Protein AF-A0A8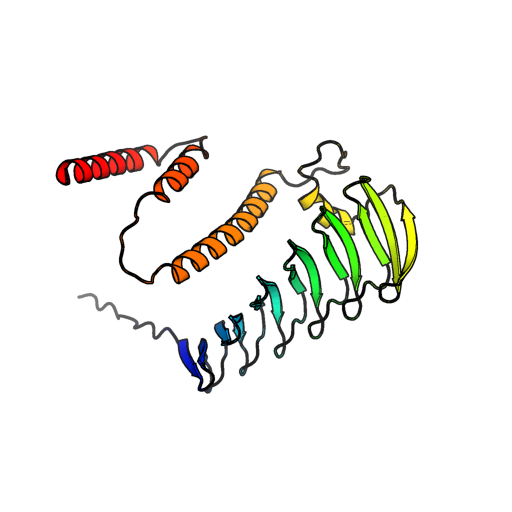S1LHM4-F1 (afdb_monomer)

pLDDT: mean 70.13, std 26.98, range [28.91, 98.75]

Organism: NCBI:txid65129

Structure (mmCIF, N/CA/C/O backbone):
data_AF-A0A8S1LHM4-F1
#
_entry.id   AF-A0A8S1LHM4-F1
#
loop_
_atom_site.group_PDB
_atom_site.id
_atom_site.type_symbol
_atom_site.label_atom_id
_atom_site.label_alt_id
_atom_site.label_comp_id
_atom_site.label_asym_id
_atom_site.label_entity_id
_atom_site.label_seq_id
_atom_site.pdbx_PDB_ins_code
_atom_site.Cartn_x
_atom_site.Cartn_y
_atom_site.Cartn_z
_atom_site.occupancy
_atom_site.B_iso_or_equiv
_atom_site.auth_seq_id
_atom_site.auth_comp_id
_atom_site.auth_asym_id
_atom_site.auth_atom_id
_atom_site.pdbx_PDB_model_num
ATOM 1 N N . MET A 1 1 ? 52.579 -18.988 -20.595 1.00 34.91 1 MET A N 1
ATOM 2 C CA . MET A 1 1 ? 51.639 -18.360 -21.546 1.00 34.91 1 MET A CA 1
ATOM 3 C C . MET A 1 1 ? 50.224 -18.800 -21.163 1.00 34.91 1 MET A C 1
ATOM 5 O O . MET A 1 1 ? 49.794 -19.868 -21.569 1.00 34.91 1 MET A O 1
ATOM 9 N N . LYS A 1 2 ? 49.556 -18.076 -20.253 1.00 35.88 2 LYS A N 1
ATOM 10 C CA . LYS A 1 2 ? 48.177 -18.379 -19.830 1.00 35.88 2 LYS A CA 1
ATOM 11 C C . LYS A 1 2 ? 47.240 -17.449 -20.597 1.00 35.88 2 LYS A C 1
ATOM 13 O O . LYS A 1 2 ? 47.215 -16.255 -20.322 1.00 35.88 2 LYS A O 1
ATOM 18 N N . LEU A 1 3 ? 46.516 -18.004 -21.564 1.00 35.53 3 LEU A N 1
ATOM 19 C CA . LEU A 1 3 ? 45.364 -17.364 -22.192 1.00 35.53 3 LEU A CA 1
ATOM 20 C C . LEU A 1 3 ? 44.227 -17.337 -21.164 1.00 35.53 3 LEU A C 1
ATOM 22 O O . LEU A 1 3 ? 43.535 -18.332 -20.968 1.00 35.53 3 LEU A O 1
ATOM 26 N N . PHE A 1 4 ? 44.073 -16.214 -20.464 1.00 39.59 4 PHE A N 1
ATOM 27 C CA . PHE A 1 4 ? 42.839 -15.918 -19.746 1.00 39.59 4 PHE A CA 1
ATOM 28 C C . PHE A 1 4 ? 41.858 -15.323 -20.753 1.00 39.59 4 PHE A C 1
ATOM 30 O O . PHE A 1 4 ? 42.005 -14.179 -21.179 1.00 39.59 4 PHE A O 1
ATOM 37 N N . ASN A 1 5 ? 40.881 -16.134 -21.157 1.00 34.34 5 ASN A N 1
ATOM 38 C CA . ASN A 1 5 ? 39.731 -15.674 -21.920 1.00 34.34 5 ASN A CA 1
ATOM 39 C C . ASN A 1 5 ? 38.974 -14.637 -21.088 1.00 34.34 5 ASN A C 1
ATOM 41 O O . ASN A 1 5 ? 38.377 -14.953 -20.058 1.00 34.34 5 ASN A O 1
ATOM 45 N N . PHE A 1 6 ? 39.011 -13.394 -21.553 1.00 38.03 6 PHE A N 1
ATOM 46 C CA . PHE A 1 6 ? 38.111 -12.340 -21.128 1.00 38.03 6 PHE A CA 1
ATOM 47 C C . PHE A 1 6 ? 36.715 -12.729 -21.624 1.00 38.03 6 PHE A C 1
ATOM 49 O O . PHE A 1 6 ? 36.359 -12.480 -22.774 1.00 38.03 6 PHE A O 1
ATOM 56 N N . LEU A 1 7 ? 35.932 -13.403 -20.778 1.00 37.44 7 LEU A N 1
ATOM 57 C CA . LEU A 1 7 ? 34.486 -13.418 -20.947 1.00 37.44 7 LEU A CA 1
ATOM 58 C C . LEU A 1 7 ? 34.048 -11.956 -20.844 1.00 37.44 7 LEU A C 1
ATOM 60 O O . LEU A 1 7 ? 33.904 -11.421 -19.745 1.00 37.44 7 LEU A O 1
ATOM 64 N N . GLN A 1 8 ? 33.866 -11.303 -21.995 1.00 40.09 8 GLN A N 1
ATOM 65 C CA . GLN A 1 8 ? 32.948 -10.180 -22.095 1.00 40.09 8 GLN A CA 1
ATOM 66 C C . GLN A 1 8 ? 31.623 -10.697 -21.549 1.00 40.09 8 GLN A C 1
ATOM 68 O O . GLN A 1 8 ? 30.884 -11.410 -22.225 1.00 40.09 8 GLN A O 1
ATOM 73 N N . LYS A 1 9 ? 31.352 -10.396 -20.281 1.00 41.78 9 LYS A N 1
ATOM 74 C CA . LYS A 1 9 ? 30.019 -10.521 -19.727 1.00 41.78 9 LYS A CA 1
ATOM 75 C C . LYS A 1 9 ? 29.191 -9.516 -20.522 1.00 41.78 9 LYS A C 1
ATOM 77 O O . LYS A 1 9 ? 29.262 -8.313 -20.294 1.00 41.78 9 LYS A O 1
ATOM 82 N N . GLN A 1 10 ? 28.505 -10.016 -21.540 1.00 47.38 10 GLN A N 1
ATOM 83 C CA . GLN A 1 10 ? 27.502 -9.297 -22.304 1.00 47.38 10 GLN A CA 1
ATOM 84 C C . GLN A 1 10 ? 26.321 -9.073 -21.346 1.00 47.38 10 GLN A C 1
ATOM 86 O O . GLN A 1 10 ? 25.368 -9.841 -21.291 1.00 47.38 10 GLN A O 1
ATOM 91 N N . THR A 1 11 ? 26.478 -8.098 -20.456 1.00 49.19 11 THR A N 1
ATOM 92 C CA . THR A 1 11 ? 25.540 -7.713 -19.399 1.00 49.19 11 THR A CA 1
ATOM 93 C C . THR A 1 11 ? 25.513 -6.192 -19.434 1.00 49.19 11 THR A C 1
ATOM 95 O O . THR A 1 11 ? 26.522 -5.582 -19.112 1.00 49.19 11 THR A O 1
ATOM 98 N N . SER A 1 12 ? 24.472 -5.527 -19.904 1.00 59.38 12 SER A N 1
ATOM 99 C CA . SER A 1 12 ? 23.095 -5.709 -19.482 1.00 59.38 12 SER A CA 1
ATOM 100 C C . SER A 1 12 ? 22.124 -5.526 -20.651 1.00 59.38 12 SER A C 1
ATOM 102 O O . SER A 1 12 ? 22.335 -4.703 -21.534 1.00 59.38 12 SER A O 1
ATOM 104 N N . ASN A 1 13 ? 21.021 -6.276 -20.646 1.00 79.44 13 ASN A N 1
ATOM 105 C CA . ASN A 1 13 ? 19.874 -6.046 -21.531 1.00 79.44 13 ASN A CA 1
ATOM 106 C C . ASN A 1 13 ? 19.055 -4.816 -21.066 1.00 79.44 13 ASN A C 1
ATOM 108 O O . ASN A 1 13 ? 17.828 -4.788 -21.153 1.00 79.44 13 ASN A O 1
ATOM 112 N N . GLU A 1 14 ? 19.738 -3.832 -20.479 1.00 88.06 14 GLU A N 1
ATOM 113 C CA . GLU A 1 14 ? 19.149 -2.629 -19.911 1.00 88.06 14 GLU A CA 1
ATOM 114 C C . GLU A 1 14 ? 19.060 -1.548 -20.978 1.00 88.06 14 GLU A C 1
ATOM 116 O O . GLU A 1 14 ? 20.010 -1.267 -21.706 1.00 88.06 14 GLU A O 1
ATOM 121 N N . HIS A 1 15 ? 17.894 -0.929 -21.045 1.00 93.25 15 HIS A N 1
ATOM 122 C CA . HIS A 1 15 ? 17.567 0.106 -22.003 1.00 93.25 15 HIS A CA 1
ATOM 123 C C . HIS A 1 15 ? 17.171 1.369 -21.258 1.00 93.25 15 HIS A C 1
ATOM 125 O O . HIS A 1 15 ? 16.493 1.303 -20.234 1.00 93.25 15 HIS A O 1
ATOM 131 N N . HIS A 1 16 ? 17.556 2.519 -21.808 1.00 96.19 16 HIS A N 1
ATOM 132 C CA . HIS A 1 16 ? 17.061 3.819 -21.382 1.00 96.19 16 HIS A CA 1
ATOM 133 C C . HIS A 1 16 ? 16.188 4.403 -22.497 1.00 96.19 16 HIS A C 1
ATOM 135 O O . HIS A 1 16 ? 16.688 4.737 -23.570 1.00 96.19 16 HIS A O 1
ATOM 141 N N . ILE A 1 17 ? 14.882 4.488 -22.253 1.00 95.44 17 ILE A N 1
ATOM 142 C CA . ILE A 1 17 ? 13.886 4.996 -23.199 1.00 95.44 17 ILE A CA 1
ATOM 143 C C . ILE A 1 17 ? 13.303 6.286 -22.641 1.00 95.44 17 ILE A C 1
ATOM 145 O O . ILE A 1 17 ? 12.768 6.289 -21.535 1.00 95.44 17 ILE A O 1
ATOM 149 N N . ILE A 1 18 ? 13.344 7.345 -23.445 1.00 95.88 18 ILE A N 1
ATOM 150 C CA . ILE A 1 18 ? 12.609 8.585 -23.204 1.00 95.88 18 ILE A CA 1
ATOM 151 C C . ILE A 1 18 ? 11.446 8.609 -24.196 1.00 95.88 18 ILE A C 1
ATOM 153 O O . ILE A 1 18 ? 11.655 8.601 -25.410 1.00 95.88 18 ILE A O 1
ATOM 157 N N . TYR A 1 19 ? 10.220 8.589 -23.685 1.00 93.75 19 TYR A N 1
ATOM 158 C CA . TYR A 1 19 ? 9.009 8.582 -24.503 1.00 93.75 19 TYR A CA 1
ATOM 159 C C . TYR A 1 19 ? 8.663 10.000 -24.981 1.00 93.75 19 TYR A C 1
ATOM 161 O O . TYR A 1 19 ? 9.128 10.999 -24.434 1.00 93.75 19 TYR A O 1
ATOM 169 N N . SER A 1 20 ? 7.799 10.117 -25.993 1.00 96.12 20 SER A N 1
ATOM 170 C CA . SER A 1 20 ? 7.357 11.419 -26.524 1.00 96.12 20 SER A CA 1
ATOM 171 C C . SER A 1 20 ? 6.641 12.286 -25.483 1.00 96.12 20 SER A C 1
ATOM 173 O O . SER A 1 20 ? 6.729 13.512 -25.532 1.00 96.12 20 SER A O 1
ATOM 175 N N . ASN A 1 21 ? 5.975 11.659 -24.510 1.00 94.38 21 ASN A N 1
ATOM 176 C CA . ASN A 1 21 ? 5.368 12.341 -23.370 1.00 94.38 21 ASN A CA 1
ATOM 177 C C . ASN A 1 21 ? 6.386 12.732 -22.284 1.00 94.38 21 ASN A C 1
ATOM 179 O O . ASN A 1 21 ? 5.965 13.292 -21.282 1.00 94.38 21 ASN A O 1
ATOM 183 N N . LYS A 1 22 ? 7.688 12.485 -22.495 1.00 96.19 22 LYS A N 1
ATOM 184 C CA . LYS A 1 22 ? 8.809 12.665 -21.557 1.00 96.19 22 LYS A CA 1
ATOM 185 C C . LYS A 1 22 ? 8.808 11.725 -20.347 1.00 96.19 22 LYS A C 1
ATOM 187 O O . LYS A 1 22 ? 9.550 11.975 -19.402 1.00 96.19 22 LYS A O 1
ATOM 192 N N . ASP A 1 23 ? 8.001 10.663 -20.350 1.00 97.12 23 ASP A N 1
ATOM 193 C CA . ASP A 1 23 ? 8.209 9.579 -19.391 1.00 97.12 23 ASP A CA 1
ATOM 194 C C . ASP A 1 23 ? 9.558 8.913 -19.682 1.00 97.12 23 ASP A C 1
ATOM 196 O O . ASP A 1 23 ? 10.034 8.907 -20.822 1.00 97.12 23 ASP A O 1
ATOM 200 N N . GLU A 1 24 ? 10.156 8.312 -18.662 1.00 97.62 24 GLU A N 1
ATOM 201 C CA . GLU A 1 24 ? 11.444 7.638 -18.788 1.00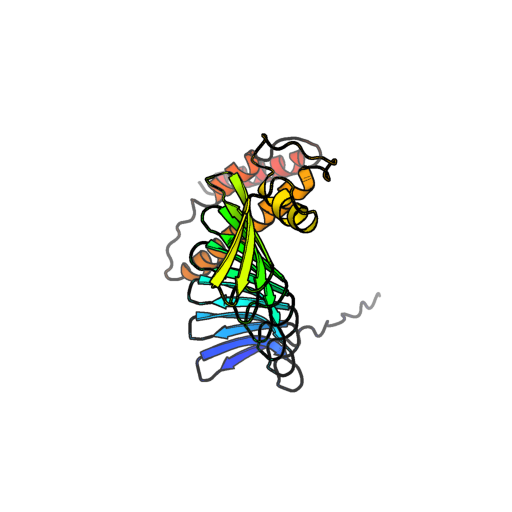 97.62 24 GLU A CA 1
ATOM 202 C C . GLU A 1 24 ? 11.334 6.207 -18.273 1.00 97.62 24 GLU A C 1
ATOM 204 O O . GLU A 1 24 ? 10.803 5.958 -17.190 1.00 97.62 24 GLU A O 1
ATOM 209 N N . TYR A 1 25 ? 11.869 5.258 -19.034 1.00 97.12 25 TYR A N 1
ATOM 210 C CA . TYR A 1 25 ? 12.084 3.889 -18.582 1.00 97.12 25 TYR A CA 1
ATOM 211 C C . TYR A 1 25 ? 13.571 3.569 -18.586 1.00 97.12 25 TYR A C 1
ATOM 213 O O . TYR A 1 25 ? 14.247 3.783 -19.590 1.00 97.12 25 TYR A O 1
ATOM 221 N N . HIS A 1 26 ? 14.056 3.011 -17.486 1.00 97.44 26 HIS A N 1
ATOM 222 C CA . HIS A 1 26 ? 15.389 2.445 -17.371 1.00 97.44 26 HIS A CA 1
ATOM 223 C C . HIS A 1 26 ? 15.275 1.012 -16.857 1.00 97.44 26 HIS A C 1
ATOM 225 O O . HIS A 1 26 ? 14.875 0.809 -15.711 1.00 97.44 26 HIS A O 1
ATOM 231 N N . GLY A 1 27 ? 15.613 0.017 -17.669 1.00 96.88 27 GLY A N 1
ATOM 232 C CA . GLY A 1 27 ? 15.574 -1.368 -17.209 1.00 96.88 27 GLY A CA 1
ATOM 233 C C . GLY A 1 27 ? 15.640 -2.407 -18.308 1.00 96.88 27 GLY A C 1
ATOM 234 O O . GLY A 1 27 ? 15.847 -2.101 -19.481 1.00 96.88 27 GLY A O 1
ATOM 235 N N . GLU A 1 28 ? 15.450 -3.652 -17.901 1.00 97.19 28 GLU A N 1
ATOM 236 C CA . GLU A 1 28 ? 15.494 -4.821 -18.764 1.00 97.19 28 GLU A CA 1
ATOM 237 C C . GLU A 1 28 ? 14.361 -4.807 -19.812 1.00 97.19 28 GLU A C 1
ATOM 239 O O . GLU A 1 28 ? 13.260 -4.287 -19.584 1.00 97.19 28 GLU A O 1
ATOM 244 N N . MET A 1 29 ? 14.623 -5.363 -20.997 1.00 95.69 29 MET A N 1
ATOM 245 C CA . MET A 1 29 ? 13.619 -5.511 -22.054 1.00 95.69 29 MET A CA 1
ATOM 246 C C . MET A 1 29 ? 13.686 -6.881 -22.717 1.00 95.69 29 MET A C 1
ATOM 248 O O . MET A 1 29 ? 14.745 -7.483 -22.836 1.00 95.69 29 MET A O 1
ATOM 252 N N . LYS A 1 30 ? 12.556 -7.375 -23.209 1.00 94.81 30 LYS A N 1
ATOM 253 C CA . LYS A 1 30 ? 12.477 -8.593 -24.013 1.00 94.81 30 LYS A CA 1
ATOM 254 C C . LYS A 1 30 ? 11.489 -8.371 -25.148 1.00 94.81 30 LYS A C 1
ATOM 256 O O . LYS A 1 30 ? 10.390 -7.888 -24.897 1.00 94.81 30 LYS A O 1
ATOM 261 N N . ASP A 1 31 ? 11.884 -8.696 -26.377 1.00 94.00 31 ASP A N 1
ATOM 262 C CA . ASP A 1 31 ? 11.034 -8.585 -27.572 1.00 94.00 31 ASP A CA 1
ATOM 263 C C . ASP A 1 31 ? 10.387 -7.188 -27.724 1.00 94.00 31 ASP A C 1
ATOM 265 O O . ASP A 1 31 ? 9.195 -7.057 -27.989 1.00 94.00 31 ASP A O 1
ATOM 269 N N . ASN A 1 32 ? 11.177 -6.124 -27.508 1.00 92.75 32 ASN A N 1
ATOM 270 C CA . ASN A 1 32 ? 10.738 -4.717 -27.495 1.00 92.75 32 ASN A CA 1
ATOM 271 C C . ASN A 1 32 ? 9.692 -4.358 -26.419 1.00 92.75 32 ASN A C 1
ATOM 273 O O . ASN A 1 32 ? 9.056 -3.306 -26.491 1.00 92.75 32 ASN A O 1
ATOM 277 N N . MET A 1 33 ? 9.528 -5.195 -25.395 1.00 96.19 33 MET A N 1
ATOM 278 C CA . MET A 1 33 ? 8.658 -4.945 -24.247 1.00 96.19 33 MET A CA 1
ATOM 279 C C . MET A 1 33 ? 9.471 -4.837 -22.957 1.00 96.19 33 MET A C 1
ATOM 281 O O . MET A 1 33 ? 10.471 -5.531 -22.785 1.00 96.19 33 MET A O 1
ATOM 285 N N . LYS A 1 34 ? 9.019 -4.011 -22.009 1.00 97.06 34 LYS A N 1
ATOM 286 C CA . LYS A 1 34 ? 9.565 -3.979 -20.644 1.00 97.06 34 LYS A CA 1
ATOM 287 C C . LYS A 1 34 ? 9.365 -5.353 -20.008 1.00 97.06 34 LYS A C 1
ATOM 289 O O . LYS A 1 34 ? 8.248 -5.886 -20.018 1.00 97.06 34 LYS A O 1
ATOM 294 N N . HIS A 1 35 ? 10.442 -5.929 -19.494 1.00 97.94 35 HIS A N 1
ATOM 295 C CA . HIS A 1 35 ? 10.457 -7.267 -18.912 1.00 97.94 35 HIS A CA 1
ATOM 296 C C . HIS A 1 35 ? 11.617 -7.369 -17.924 1.00 97.94 35 HIS A C 1
ATOM 298 O O . HIS A 1 35 ? 12.655 -6.798 -18.207 1.00 97.94 35 HIS A O 1
ATOM 304 N N . GLY A 1 36 ? 11.490 -8.106 -16.821 1.00 97.38 36 GLY A N 1
ATOM 305 C CA . GLY A 1 36 ? 12.545 -8.162 -15.800 1.00 97.38 36 GLY A CA 1
ATOM 306 C C . GLY A 1 36 ? 12.534 -6.918 -14.910 1.00 97.38 36 GLY A C 1
ATOM 307 O O . GLY A 1 36 ? 11.473 -6.343 -14.679 1.00 97.38 36 GLY A O 1
ATOM 308 N N . LYS A 1 37 ? 13.672 -6.491 -14.361 1.00 97.25 37 LYS A N 1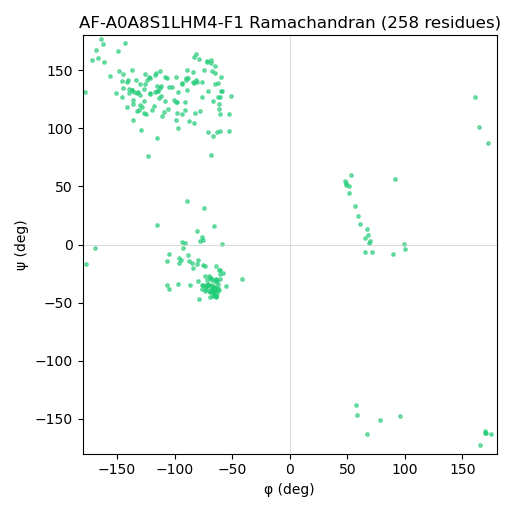
ATOM 309 C CA . LYS A 1 37 ? 13.711 -5.333 -13.454 1.00 97.25 37 LYS A CA 1
ATOM 310 C C . LYS A 1 37 ? 13.792 -4.019 -14.220 1.00 97.25 37 LYS A C 1
ATOM 312 O O . LYS A 1 37 ? 14.545 -3.885 -15.181 1.00 97.25 37 LYS A O 1
ATOM 317 N N . GLY A 1 38 ? 13.063 -3.013 -13.744 1.00 96.62 38 GLY A N 1
ATOM 318 C CA . GLY A 1 38 ? 13.133 -1.681 -14.324 1.00 96.62 38 GLY A CA 1
ATOM 319 C C . GLY A 1 38 ? 12.490 -0.589 -13.484 1.00 96.62 38 GLY A C 1
ATOM 320 O O . GLY A 1 38 ? 11.635 -0.828 -12.627 1.00 96.62 38 GLY A O 1
ATOM 321 N N . VAL A 1 39 ? 12.900 0.636 -13.783 1.00 98.12 39 VAL A N 1
ATOM 322 C CA . VAL A 1 39 ? 12.409 1.880 -13.206 1.00 98.12 39 VAL A CA 1
ATOM 323 C C . VAL A 1 39 ? 11.651 2.644 -14.280 1.00 98.12 39 VAL A C 1
ATOM 325 O O . VAL A 1 39 ? 12.175 2.880 -15.364 1.00 98.12 39 VAL A O 1
ATOM 328 N N . TYR A 1 40 ? 10.422 3.049 -13.981 1.00 98.00 40 TYR A N 1
ATOM 329 C CA . TYR A 1 40 ? 9.618 3.912 -14.839 1.00 98.00 40 TYR A CA 1
ATOM 330 C C . TYR A 1 40 ? 9.289 5.197 -14.090 1.00 98.00 40 TYR A C 1
ATOM 332 O O . TYR A 1 40 ? 8.607 5.168 -13.061 1.00 98.00 40 TYR A O 1
ATOM 340 N N . LYS A 1 41 ? 9.786 6.320 -14.600 1.00 97.19 41 LYS A N 1
ATOM 341 C CA . LYS A 1 41 ? 9.510 7.662 -14.095 1.00 97.19 41 LYS A CA 1
ATOM 342 C C . LYS A 1 41 ? 8.418 8.280 -14.952 1.00 97.19 41 LYS A C 1
ATOM 344 O O . LYS A 1 41 ? 8.551 8.382 -16.169 1.00 97.19 41 LYS A O 1
ATOM 349 N N . PHE A 1 42 ? 7.336 8.673 -14.301 1.00 96.62 42 PHE A N 1
ATOM 350 C CA . PHE A 1 42 ? 6.226 9.345 -14.949 1.00 96.62 42 PHE A CA 1
ATOM 351 C C . PHE A 1 42 ? 6.461 10.851 -14.898 1.00 96.62 42 PHE A C 1
ATOM 353 O O . PHE A 1 42 ? 6.872 11.398 -13.875 1.00 96.62 42 PHE A O 1
ATOM 360 N N . THR A 1 43 ? 6.107 11.547 -15.968 1.00 96.94 43 THR A N 1
ATOM 361 C CA . THR A 1 43 ? 6.129 13.016 -16.020 1.00 96.94 43 THR A CA 1
ATOM 362 C C . THR A 1 43 ? 5.273 13.701 -14.964 1.00 96.94 43 THR A C 1
ATOM 364 O O . THR A 1 43 ? 5.560 14.832 -14.583 1.00 96.94 43 THR A O 1
ATOM 367 N N . ASN A 1 44 ? 4.244 13.022 -14.453 1.00 92.25 44 ASN A N 1
ATOM 368 C CA . ASN A 1 44 ? 3.425 13.512 -13.343 1.00 92.25 44 ASN A CA 1
ATOM 369 C C . ASN A 1 44 ? 4.111 13.410 -11.963 1.00 92.25 44 ASN A C 1
ATOM 371 O O . ASN A 1 44 ? 3.470 13.695 -10.954 1.00 92.25 44 ASN A O 1
ATOM 375 N N . GLY A 1 45 ? 5.378 12.984 -11.909 1.00 90.81 45 GLY A N 1
ATOM 376 C CA . GLY A 1 45 ? 6.181 12.855 -10.691 1.00 90.81 45 GLY A CA 1
ATOM 377 C C . GLY A 1 45 ? 6.076 11.494 -9.996 1.00 90.81 45 GLY A C 1
ATOM 378 O O . GLY A 1 45 ? 6.846 11.221 -9.078 1.00 90.81 45 GLY A O 1
ATOM 379 N N . ASN A 1 46 ? 5.168 10.611 -10.427 1.00 93.75 46 ASN A N 1
ATOM 380 C CA . ASN A 1 46 ? 5.133 9.242 -9.915 1.00 93.75 46 ASN A CA 1
ATOM 381 C C . ASN A 1 46 ? 6.365 8.454 -10.386 1.00 93.75 46 ASN A C 1
ATOM 383 O O . ASN A 1 46 ? 6.966 8.743 -11.425 1.00 93.75 46 ASN A O 1
ATOM 387 N N . ARG A 1 47 ? 6.698 7.381 -9.668 1.00 97.56 47 ARG A N 1
ATOM 388 C CA . ARG A 1 47 ? 7.776 6.465 -10.051 1.00 97.56 47 ARG A CA 1
ATOM 389 C C . ARG A 1 47 ? 7.438 5.035 -9.668 1.00 97.56 47 ARG A C 1
ATOM 391 O O . ARG A 1 47 ? 7.003 4.781 -8.551 1.00 97.56 47 ARG A O 1
ATOM 398 N N . TYR A 1 48 ? 7.667 4.096 -10.576 1.00 97.25 48 TYR A N 1
ATOM 399 C CA . TYR A 1 48 ? 7.627 2.667 -10.280 1.00 97.25 48 TYR A CA 1
ATOM 400 C C . TYR A 1 48 ? 9.024 2.068 -10.386 1.00 97.25 48 TYR A C 1
ATOM 402 O O . TYR A 1 48 ? 9.733 2.340 -11.349 1.00 97.25 48 TYR A O 1
ATOM 410 N N . GLU A 1 49 ? 9.388 1.226 -9.430 1.00 97.06 49 GLU A N 1
ATOM 411 C CA . GLU A 1 49 ? 10.624 0.449 -9.415 1.00 97.06 49 GLU A CA 1
ATOM 412 C C . GLU A 1 49 ? 10.264 -0.998 -9.101 1.00 97.06 49 GLU A C 1
ATOM 414 O O . GLU A 1 49 ? 9.767 -1.286 -8.012 1.00 97.06 49 GLU A O 1
ATOM 419 N N . GLY A 1 50 ? 10.487 -1.925 -10.024 1.00 96.06 50 GLY A N 1
ATOM 420 C CA . GLY A 1 50 ? 10.106 -3.309 -9.772 1.00 96.06 50 GLY A CA 1
ATOM 421 C C . GLY A 1 50 ? 10.216 -4.206 -10.983 1.00 96.06 50 GLY A C 1
ATOM 422 O O . GLY A 1 50 ? 10.912 -3.895 -11.952 1.00 96.06 50 GLY A O 1
ATOM 423 N N . GLU A 1 51 ? 9.540 -5.340 -10.884 1.00 98.31 51 GLU A N 1
ATOM 424 C CA . GLU A 1 51 ? 9.489 -6.338 -11.938 1.00 98.31 51 GLU A CA 1
ATOM 425 C C . GLU A 1 51 ? 8.450 -5.958 -13.010 1.00 98.31 51 GLU A C 1
ATOM 427 O O . GLU A 1 51 ? 7.369 -5.429 -12.750 1.00 98.31 51 GLU A O 1
ATOM 432 N N . TRP A 1 52 ? 8.796 -6.233 -14.257 1.00 98.44 52 TRP A N 1
ATOM 433 C CA . TRP A 1 52 ? 7.982 -6.001 -15.435 1.00 98.44 52 TRP A CA 1
ATOM 434 C C . TRP A 1 52 ? 7.773 -7.315 -16.170 1.00 98.44 52 TRP A C 1
ATOM 436 O O . TRP A 1 52 ? 8.678 -8.144 -16.274 1.00 98.44 52 TRP A O 1
ATOM 446 N N . GLN A 1 53 ? 6.590 -7.478 -16.744 1.00 98.38 53 GLN A N 1
ATOM 447 C CA . GLN A 1 53 ? 6.272 -8.584 -17.629 1.00 98.38 53 GLN A CA 1
ATOM 448 C C . GLN A 1 53 ? 5.396 -8.063 -18.768 1.00 98.38 53 GLN A C 1
ATOM 450 O O . GLN A 1 53 ? 4.307 -7.555 -18.530 1.00 98.38 53 GLN A O 1
ATOM 455 N N . PHE A 1 54 ? 5.886 -8.164 -20.006 1.00 97.25 54 PHE A N 1
ATOM 456 C CA . PHE A 1 54 ? 5.155 -7.768 -21.219 1.00 97.25 54 PHE A CA 1
ATOM 457 C C . PHE A 1 54 ? 4.580 -6.340 -21.148 1.00 97.25 54 PHE A C 1
ATOM 459 O O . PHE A 1 54 ? 3.405 -6.120 -21.416 1.00 97.25 54 PHE A O 1
ATOM 466 N N . ASN A 1 55 ? 5.417 -5.358 -20.786 1.00 98.00 55 ASN A N 1
ATOM 467 C CA . ASN A 1 55 ? 5.038 -3.950 -20.570 1.00 98.00 55 ASN A CA 1
ATOM 468 C C . ASN A 1 55 ? 4.168 -3.654 -19.339 1.00 98.00 55 ASN A C 1
ATOM 470 O O . ASN A 1 55 ? 3.843 -2.485 -19.109 1.00 98.00 55 ASN A O 1
ATOM 474 N N . GLU A 1 56 ? 3.859 -4.648 -18.512 1.00 98.56 56 GLU A N 1
ATOM 475 C CA . GLU A 1 56 ? 3.046 -4.484 -17.310 1.00 98.56 56 GLU A CA 1
ATOM 476 C C . GLU A 1 56 ? 3.878 -4.595 -16.034 1.00 98.56 56 GLU A C 1
ATOM 478 O O . GLU A 1 56 ? 4.793 -5.411 -15.950 1.00 98.56 56 GLU A O 1
ATOM 483 N N . LYS A 1 57 ? 3.531 -3.805 -15.013 1.00 98.56 57 LYS A N 1
ATOM 484 C CA . LYS A 1 57 ? 4.064 -3.983 -13.655 1.00 98.56 57 LYS A CA 1
ATOM 485 C C . LYS A 1 57 ? 3.624 -5.351 -13.133 1.00 98.56 57 LYS A C 1
ATOM 487 O O . LYS A 1 57 ? 2.424 -5.656 -13.153 1.00 98.56 57 LYS A O 1
ATOM 492 N N . HIS A 1 58 ? 4.579 -6.145 -12.671 1.00 98.56 58 HIS A N 1
ATOM 493 C CA . HIS A 1 58 ? 4.387 -7.520 -12.217 1.00 98.56 58 HIS A CA 1
ATOM 494 C C . HIS A 1 58 ? 5.288 -7.814 -11.006 1.00 98.56 58 HIS A C 1
ATOM 496 O O . HIS A 1 58 ? 6.092 -6.969 -10.621 1.00 98.56 58 HIS A O 1
ATOM 502 N N . GLY A 1 59 ? 5.146 -8.986 -10.383 1.00 97.88 59 GLY A N 1
ATOM 503 C CA . GLY A 1 59 ? 6.047 -9.453 -9.328 1.00 97.88 59 GLY A CA 1
ATOM 504 C C . GLY A 1 59 ? 6.110 -8.482 -8.151 1.00 97.88 59 GLY A C 1
ATOM 505 O O . GLY A 1 59 ? 5.088 -7.946 -7.731 1.00 97.88 59 GLY A O 1
ATOM 506 N N . ASN A 1 60 ? 7.296 -8.237 -7.605 1.00 94.25 60 ASN A N 1
ATOM 507 C CA . ASN A 1 60 ? 7.479 -7.273 -6.526 1.00 94.25 60 ASN A CA 1
ATOM 508 C C . ASN A 1 60 ? 7.871 -5.899 -7.072 1.00 94.25 60 ASN A C 1
ATOM 510 O O . ASN A 1 60 ? 8.721 -5.769 -7.955 1.00 94.25 60 ASN A O 1
ATOM 514 N N . GLY A 1 61 ? 7.294 -4.848 -6.495 1.00 91.94 61 GLY A N 1
ATOM 515 C CA . GLY A 1 61 ? 7.642 -3.487 -6.874 1.00 91.94 61 GLY A CA 1
ATOM 516 C C . GLY A 1 61 ? 7.255 -2.433 -5.851 1.00 91.94 61 GLY A C 1
ATOM 517 O O . GLY A 1 61 ? 6.338 -2.604 -5.041 1.00 91.94 61 GLY A O 1
ATOM 518 N N . LYS A 1 62 ? 7.961 -1.310 -5.933 1.00 95.88 62 LYS A N 1
ATOM 519 C CA . LYS A 1 62 ? 7.698 -0.071 -5.216 1.00 95.88 62 LYS A CA 1
ATOM 520 C C . LYS A 1 62 ? 7.039 0.923 -6.164 1.00 95.88 62 LYS A C 1
ATOM 522 O O . LYS A 1 62 ? 7.478 1.092 -7.299 1.00 95.88 62 LYS A O 1
ATOM 527 N N . TYR A 1 63 ? 6.001 1.600 -5.702 1.00 95.50 63 TYR A N 1
ATOM 528 C CA . TYR A 1 63 ? 5.378 2.704 -6.418 1.00 95.50 63 TYR A CA 1
ATOM 529 C C . TYR A 1 63 ? 5.353 3.929 -5.518 1.00 95.50 63 TYR A C 1
ATOM 531 O O . TYR A 1 63 ? 4.650 3.950 -4.508 1.00 95.50 63 TYR A O 1
ATOM 539 N N . PHE A 1 64 ? 6.132 4.926 -5.908 1.00 91.25 64 PHE A N 1
ATOM 540 C CA . PHE A 1 64 ? 6.222 6.230 -5.280 1.00 91.25 64 PHE A CA 1
ATOM 541 C C . PHE A 1 64 ? 5.206 7.145 -5.955 1.00 91.25 64 PHE A C 1
ATOM 543 O O . PHE A 1 64 ? 5.234 7.325 -7.178 1.00 91.25 64 PHE A O 1
ATOM 550 N N . TYR A 1 65 ? 4.296 7.699 -5.168 1.00 88.50 65 TYR A N 1
ATOM 551 C CA . TYR A 1 65 ? 3.334 8.675 -5.650 1.00 88.50 65 TYR A CA 1
ATOM 552 C C . TYR A 1 65 ? 3.924 10.075 -5.497 1.00 88.50 65 TYR A C 1
ATOM 554 O O . TYR A 1 65 ? 4.576 10.377 -4.500 1.00 88.50 65 TYR A O 1
ATOM 562 N N . ASN A 1 66 ? 3.640 10.959 -6.449 1.00 89.44 66 ASN A N 1
ATOM 563 C CA . ASN A 1 66 ? 4.017 12.369 -6.364 1.00 89.44 66 ASN A CA 1
ATOM 564 C C . ASN A 1 66 ? 3.377 13.075 -5.151 1.00 89.44 66 ASN A C 1
ATOM 566 O O . ASN A 1 66 ? 3.886 14.084 -4.679 1.00 89.44 66 ASN A O 1
ATOM 570 N 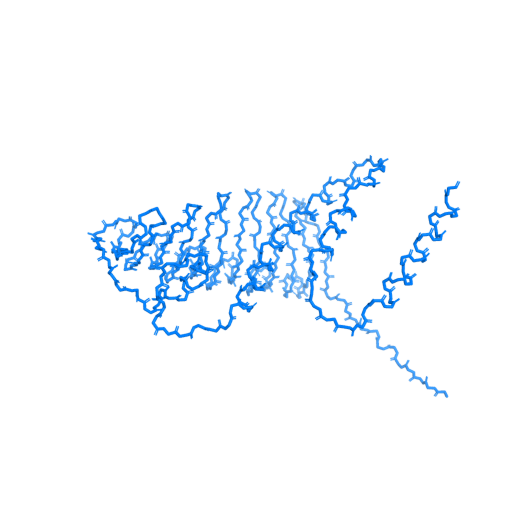N . SER A 1 67 ? 2.277 12.527 -4.619 1.00 78.12 67 SER A N 1
ATOM 571 C CA . SER A 1 67 ? 1.656 12.964 -3.360 1.00 78.12 67 SER A CA 1
ATOM 572 C C . SER A 1 67 ? 2.554 12.753 -2.133 1.00 78.12 67 SER A C 1
ATOM 574 O O . SER A 1 67 ? 2.309 13.365 -1.098 1.00 78.12 67 SER A O 1
ATOM 576 N N . GLY A 1 68 ? 3.582 11.903 -2.231 1.00 78.62 68 GLY A N 1
ATOM 577 C CA . GLY A 1 68 ? 4.427 11.471 -1.116 1.00 78.62 68 GLY A CA 1
ATOM 578 C C . GLY A 1 68 ? 4.061 10.093 -0.558 1.00 78.62 68 GLY A C 1
ATOM 579 O O . GLY A 1 68 ? 4.766 9.590 0.313 1.00 78.62 68 GLY A O 1
ATOM 580 N N . GLU A 1 69 ? 2.995 9.463 -1.059 1.00 89.31 69 GLU A N 1
ATOM 581 C CA . GLU A 1 69 ? 2.623 8.096 -0.676 1.00 89.31 69 GLU A CA 1
ATOM 582 C C . GLU A 1 69 ? 3.589 7.071 -1.273 1.00 89.31 69 GLU A C 1
ATOM 584 O O . GLU A 1 69 ? 4.233 7.291 -2.306 1.00 89.31 69 GLU A O 1
ATOM 589 N N . LEU A 1 70 ? 3.636 5.895 -0.653 1.00 86.00 70 LEU A N 1
ATOM 590 C CA . LEU A 1 70 ? 4.444 4.776 -1.119 1.00 86.00 70 LEU A CA 1
ATOM 591 C C . LEU A 1 70 ? 3.653 3.478 -1.023 1.00 86.00 70 LEU A C 1
ATOM 593 O O . LEU A 1 70 ? 3.069 3.159 0.008 1.00 86.00 70 LEU A O 1
ATOM 597 N N . TYR A 1 71 ? 3.685 2.688 -2.089 1.00 88.94 71 TYR A N 1
ATOM 598 C CA . TYR A 1 71 ? 3.279 1.291 -2.050 1.00 88.94 71 TYR A CA 1
ATOM 599 C C . TYR A 1 71 ? 4.483 0.383 -2.275 1.00 88.94 71 TYR A C 1
ATOM 601 O O . TYR A 1 71 ? 5.242 0.605 -3.212 1.00 88.94 71 TYR A O 1
ATOM 609 N N . ILE A 1 72 ? 4.622 -0.663 -1.466 1.00 91.56 72 ILE A N 1
ATOM 610 C CA . ILE A 1 72 ? 5.619 -1.724 -1.636 1.00 91.56 72 ILE A CA 1
ATOM 611 C C . ILE A 1 72 ? 4.885 -3.052 -1.585 1.00 91.56 72 ILE A C 1
ATOM 613 O O . ILE A 1 72 ? 4.296 -3.383 -0.560 1.00 91.56 72 ILE A O 1
ATOM 617 N N . GLY A 1 73 ? 4.922 -3.839 -2.650 1.00 89.56 73 GLY A N 1
ATOM 618 C CA . GLY A 1 73 ? 4.258 -5.132 -2.616 1.00 89.56 73 GLY A CA 1
ATOM 619 C C . GLY A 1 73 ? 4.170 -5.804 -3.963 1.00 89.56 73 GLY A C 1
ATOM 620 O O . GLY A 1 73 ? 4.919 -5.486 -4.888 1.00 89.56 73 GLY A O 1
ATOM 621 N N . GLN A 1 74 ? 3.243 -6.747 -4.026 1.00 96.19 74 GLN A N 1
ATOM 622 C CA . GLN A 1 74 ? 3.017 -7.585 -5.184 1.00 96.19 74 GLN A CA 1
ATOM 623 C C . GLN A 1 74 ? 2.132 -6.885 -6.229 1.00 96.19 74 GLN A C 1
ATOM 625 O O . GLN A 1 74 ? 1.148 -6.203 -5.920 1.00 96.19 74 GLN A O 1
ATOM 630 N N . TRP A 1 75 ? 2.509 -7.054 -7.491 1.00 98.50 75 TRP A N 1
ATOM 631 C CA . TRP A 1 75 ? 1.862 -6.503 -8.669 1.00 98.50 75 TRP A CA 1
ATOM 632 C C . TRP A 1 75 ? 1.498 -7.625 -9.633 1.00 98.50 75 TRP A C 1
ATOM 634 O O . TRP A 1 75 ? 2.262 -8.561 -9.855 1.00 98.50 75 TRP A O 1
ATOM 644 N N . GLN A 1 76 ? 0.341 -7.489 -10.264 1.00 98.62 76 GLN A N 1
ATOM 645 C CA . GLN A 1 76 ? -0.105 -8.361 -11.338 1.00 98.62 76 GLN A CA 1
ATOM 646 C C . GLN A 1 76 ? -0.918 -7.526 -12.325 1.00 98.62 76 GLN A C 1
ATOM 648 O O . GLN A 1 76 ? -1.852 -6.832 -11.916 1.00 98.62 76 GLN A O 1
ATOM 653 N N . HIS A 1 77 ? -0.556 -7.574 -13.610 1.00 97.94 77 HIS A N 1
ATOM 654 C CA . HIS A 1 77 ? -1.238 -6.855 -14.693 1.00 97.94 77 HIS A CA 1
ATOM 655 C C . HIS A 1 77 ? -1.470 -5.371 -14.370 1.00 97.94 77 HIS A C 1
ATOM 657 O O . HIS A 1 77 ? -2.597 -4.874 -14.388 1.00 97.94 77 HIS A O 1
ATOM 663 N N . ASN A 1 78 ? -0.396 -4.662 -13.995 1.00 98.44 78 ASN A N 1
ATOM 664 C CA . ASN A 1 78 ? -0.415 -3.244 -13.609 1.00 98.44 78 ASN A CA 1
ATOM 665 C C . ASN A 1 78 ? -1.196 -2.888 -12.333 1.00 98.44 78 ASN A C 1
ATOM 667 O O . ASN A 1 78 ? -1.295 -1.702 -12.001 1.00 98.44 78 ASN A O 1
ATOM 671 N N . LYS A 1 79 ? -1.706 -3.875 -11.591 1.00 98.75 79 LYS A N 1
ATOM 672 C CA . LYS A 1 79 ? -2.497 -3.671 -10.375 1.00 98.75 79 LYS A CA 1
ATOM 673 C C . LYS A 1 79 ? -1.803 -4.262 -9.151 1.00 98.75 79 LYS A C 1
ATOM 675 O O . LYS A 1 79 ? -1.186 -5.320 -9.246 1.00 98.75 79 LYS A O 1
ATOM 680 N N . LYS A 1 80 ? -1.959 -3.617 -7.994 1.00 98.44 80 LYS A N 1
ATOM 681 C CA . LYS A 1 80 ? -1.595 -4.192 -6.690 1.00 98.44 80 LYS A CA 1
ATOM 682 C C . LYS A 1 80 ? -2.445 -5.446 -6.474 1.00 98.44 80 LYS A C 1
ATOM 684 O O . LYS A 1 80 ? -3.676 -5.347 -6.499 1.00 98.44 80 LYS A O 1
ATOM 689 N N . ASN A 1 81 ? -1.799 -6.592 -6.299 1.00 98.00 81 ASN A N 1
ATOM 690 C CA . ASN A 1 81 ? -2.438 -7.896 -6.124 1.00 98.00 81 ASN A CA 1
ATOM 691 C C . ASN A 1 81 ? -1.532 -8.791 -5.281 1.00 98.00 81 ASN A C 1
ATOM 693 O O . ASN A 1 81 ? -0.357 -8.917 -5.601 1.00 98.00 81 ASN A O 1
ATOM 697 N N . GLY A 1 82 ? -2.076 -9.427 -4.244 1.00 96.69 82 GLY A N 1
ATOM 698 C CA . GLY A 1 82 ? -1.304 -10.192 -3.264 1.00 96.69 82 GLY A CA 1
ATOM 699 C C . GLY A 1 82 ? -0.976 -9.361 -2.023 1.00 96.69 82 GLY A C 1
ATOM 700 O O . GLY A 1 82 ? -1.765 -8.516 -1.619 1.00 96.69 82 GLY A O 1
ATOM 701 N N . HIS A 1 83 ? 0.163 -9.586 -1.377 1.00 92.75 83 HIS A N 1
ATOM 702 C CA . HIS A 1 83 ? 0.543 -8.870 -0.157 1.00 92.75 83 HIS A CA 1
ATOM 703 C C . HIS A 1 83 ? 1.303 -7.576 -0.459 1.00 92.75 83 HIS A C 1
ATOM 705 O O . HIS A 1 83 ? 2.133 -7.507 -1.369 1.00 92.75 83 HIS A O 1
ATOM 711 N N . GLY A 1 84 ? 1.048 -6.541 0.339 1.00 87.62 84 GLY A N 1
ATOM 712 C CA . GLY A 1 84 ? 1.764 -5.278 0.221 1.00 87.62 84 GLY A CA 1
ATOM 713 C C . GLY A 1 84 ? 1.544 -4.322 1.383 1.00 87.62 84 GLY A C 1
ATOM 714 O O . GLY A 1 84 ? 0.633 -4.479 2.199 1.00 87.62 84 GLY A O 1
ATOM 715 N N . GLN A 1 85 ? 2.391 -3.302 1.418 1.00 90.69 85 GLN A N 1
ATOM 716 C CA . GLN A 1 85 ? 2.390 -2.217 2.382 1.00 90.69 85 GLN A CA 1
ATOM 717 C C . GLN A 1 85 ? 2.088 -0.900 1.672 1.00 90.69 85 GLN A C 1
ATOM 719 O O . GLN A 1 85 ? 2.633 -0.626 0.603 1.00 90.69 85 GLN A O 1
ATOM 724 N N . HIS A 1 86 ? 1.232 -0.082 2.269 1.00 90.31 86 HIS A N 1
ATOM 725 C CA . HIS A 1 86 ? 0.947 1.275 1.826 1.00 90.31 86 HIS A CA 1
ATOM 726 C C . HIS A 1 86 ? 1.265 2.252 2.945 1.00 90.31 86 HIS A C 1
ATOM 728 O O . HIS A 1 86 ? 0.784 2.066 4.058 1.00 90.31 86 HIS A O 1
ATOM 734 N N . PHE A 1 87 ? 2.034 3.284 2.629 1.00 86.62 87 PHE A N 1
ATOM 735 C CA . PHE A 1 87 ? 2.387 4.380 3.518 1.00 86.62 87 PHE A CA 1
ATOM 736 C C . PHE A 1 87 ? 1.644 5.622 3.028 1.00 86.62 87 PHE A C 1
ATOM 738 O O . PHE A 1 87 ? 1.882 6.078 1.906 1.00 86.62 87 PHE A O 1
ATOM 745 N N . GLY A 1 88 ? 0.708 6.110 3.837 1.00 75.06 88 GLY A N 1
ATOM 746 C CA . GLY A 1 88 ? -0.079 7.301 3.547 1.00 75.06 88 GLY A CA 1
ATOM 747 C C . GLY A 1 88 ? 0.702 8.586 3.818 1.00 75.06 88 GLY A C 1
ATOM 748 O O . GLY A 1 88 ? 1.669 8.602 4.583 1.00 75.06 88 GLY A O 1
ATOM 749 N N . ILE A 1 89 ? 0.259 9.689 3.210 1.00 78.31 89 ILE A N 1
ATOM 750 C CA . ILE A 1 89 ? 0.915 11.004 3.337 1.00 78.31 89 ILE A CA 1
ATOM 751 C C . ILE A 1 89 ? 0.975 11.527 4.774 1.00 78.31 89 ILE A C 1
ATOM 753 O O . ILE A 1 89 ? 1.842 12.333 5.101 1.00 78.31 89 ILE A O 1
ATOM 757 N N . TYR A 1 90 ? 0.053 11.082 5.628 1.00 76.50 90 TYR A N 1
ATOM 758 C CA . TYR A 1 90 ? -0.036 11.532 7.014 1.00 76.50 90 TYR A CA 1
ATOM 759 C C . TYR A 1 90 ? 0.747 10.635 7.978 1.00 76.50 90 TYR A C 1
ATOM 761 O O . TYR A 1 90 ? 0.852 10.970 9.154 1.00 76.50 90 TYR A O 1
ATOM 769 N N . GLY A 1 91 ? 1.345 9.545 7.485 1.00 73.62 91 GLY A N 1
ATOM 770 C CA . GLY A 1 91 ? 2.138 8.598 8.271 1.00 73.62 91 GLY A CA 1
ATOM 771 C C . GLY A 1 91 ? 1.384 7.335 8.688 1.00 73.62 91 GLY A C 1
ATOM 772 O O . GLY A 1 91 ? 1.975 6.475 9.338 1.00 73.62 91 GLY A O 1
ATOM 773 N N . ASP A 1 92 ? 0.109 7.194 8.313 1.00 80.62 92 ASP A N 1
ATOM 774 C CA . ASP A 1 92 ? -0.613 5.940 8.485 1.00 80.62 92 ASP A CA 1
ATOM 775 C C . ASP A 1 92 ? -0.023 4.862 7.570 1.00 80.62 92 ASP A C 1
ATOM 777 O O . ASP A 1 92 ? 0.495 5.133 6.481 1.00 80.62 92 ASP A O 1
ATOM 781 N N . ARG A 1 93 ? -0.093 3.610 8.015 1.00 90.44 93 ARG A N 1
ATOM 782 C CA . ARG A 1 93 ? 0.431 2.474 7.259 1.00 90.44 93 ARG A CA 1
ATOM 783 C C . ARG A 1 93 ? -0.584 1.353 7.210 1.00 90.44 93 ARG A C 1
ATOM 785 O O . ARG A 1 93 ? -1.060 0.903 8.243 1.00 90.44 93 ARG A O 1
ATOM 792 N N . TYR A 1 94 ? -0.846 0.828 6.021 1.00 89.75 94 TYR A N 1
ATOM 793 C CA . TYR A 1 94 ? -1.570 -0.427 5.841 1.00 89.75 94 TYR A CA 1
ATOM 794 C C . TYR A 1 94 ? -0.606 -1.544 5.451 1.00 89.75 94 TYR A C 1
ATOM 796 O O . TYR A 1 94 ? 0.224 -1.347 4.569 1.00 89.75 94 TYR A O 1
ATOM 804 N N . VAL A 1 95 ? -0.749 -2.718 6.057 1.00 91.44 95 VAL A N 1
ATOM 805 C CA . VAL A 1 95 ? -0.029 -3.948 5.708 1.00 91.44 95 VAL A CA 1
ATOM 806 C C . VAL A 1 95 ? -1.053 -5.061 5.563 1.00 91.44 95 VAL A C 1
ATOM 808 O O . VAL A 1 95 ? -1.763 -5.359 6.516 1.00 91.44 95 VAL A O 1
ATOM 811 N N . GLY A 1 96 ? -1.158 -5.680 4.393 1.00 90.75 96 GLY A N 1
ATOM 812 C CA . GLY A 1 96 ? -2.157 -6.726 4.193 1.00 90.75 96 GLY A CA 1
ATOM 813 C C . GLY A 1 96 ? -2.313 -7.148 2.747 1.00 90.75 96 GLY A C 1
ATOM 814 O O . GLY A 1 96 ? -1.427 -6.911 1.917 1.00 90.75 96 GLY A O 1
ATOM 815 N N . GLN A 1 97 ? -3.437 -7.796 2.466 1.00 96.69 97 GLN A N 1
ATOM 816 C CA . GLN A 1 97 ? -3.752 -8.297 1.137 1.00 96.69 97 GLN A CA 1
ATOM 817 C C . GLN A 1 97 ? -4.377 -7.204 0.256 1.00 96.69 97 GLN A C 1
ATOM 819 O O . GLN A 1 97 ? -5.069 -6.286 0.699 1.00 96.69 97 GLN A O 1
ATOM 824 N N . TRP A 1 98 ? -4.110 -7.313 -1.036 1.00 98.12 98 TRP A N 1
ATOM 825 C CA . TRP A 1 98 ? -4.562 -6.420 -2.084 1.00 98.12 98 TRP A CA 1
ATOM 826 C C . TRP A 1 98 ? -5.168 -7.245 -3.207 1.00 98.12 98 TRP A C 1
ATOM 828 O O . TRP A 1 98 ? -4.606 -8.263 -3.610 1.00 98.12 98 TRP A O 1
ATOM 838 N N . VAL A 1 99 ? -6.287 -6.777 -3.747 1.00 98.69 99 VAL A N 1
ATOM 839 C CA . VAL A 1 99 ? -6.912 -7.326 -4.950 1.00 98.69 99 VAL A CA 1
ATOM 840 C C . VAL A 1 99 ? -7.332 -6.158 -5.826 1.00 98.69 99 VAL A C 1
ATOM 842 O O . VAL A 1 99 ? -8.059 -5.272 -5.383 1.00 98.69 99 VAL A O 1
ATOM 845 N N . ASN A 1 100 ? -6.870 -6.141 -7.075 1.00 98.12 100 ASN A N 1
ATOM 846 C CA . ASN A 1 100 ? -7.217 -5.121 -8.063 1.00 98.12 100 ASN A CA 1
ATOM 847 C C . ASN A 1 100 ? -7.069 -3.675 -7.543 1.00 98.12 100 ASN A C 1
ATOM 849 O O . ASN A 1 100 ? -7.984 -2.867 -7.680 1.00 98.12 100 ASN A O 1
ATOM 853 N N . ASN A 1 101 ? -5.909 -3.340 -6.964 1.00 98.44 101 ASN A N 1
ATOM 854 C CA . ASN A 1 101 ? -5.617 -2.034 -6.342 1.00 98.44 101 ASN A CA 1
ATOM 855 C C . ASN A 1 101 ? -6.377 -1.710 -5.049 1.00 98.44 101 ASN A C 1
ATOM 857 O O . ASN A 1 101 ? -6.147 -0.636 -4.492 1.00 98.44 101 ASN A O 1
ATOM 861 N N . CYS A 1 102 ? -7.217 -2.610 -4.541 1.00 98.50 102 CYS A N 1
ATOM 862 C CA . CYS A 1 102 ? -7.988 -2.393 -3.323 1.00 98.50 102 CYS A CA 1
ATOM 863 C C . CYS A 1 102 ? -7.433 -3.215 -2.158 1.00 98.50 102 CYS A C 1
ATOM 865 O O . CYS A 1 102 ? -7.043 -4.364 -2.361 1.00 98.50 102 CYS A O 1
ATOM 867 N N . LYS A 1 103 ? -7.447 -2.662 -0.938 1.00 98.38 103 LYS A N 1
ATOM 868 C CA . LYS A 1 103 ? -7.247 -3.451 0.289 1.00 98.38 103 LYS A CA 1
ATOM 869 C C . LYS A 1 103 ? -8.343 -4.516 0.348 1.00 98.38 103 LYS A C 1
ATOM 871 O O . LYS A 1 103 ? -9.516 -4.205 0.119 1.00 98.38 103 LYS A O 1
ATOM 876 N N . HIS A 1 104 ? -7.959 -5.751 0.619 1.00 98.38 104 HIS A N 1
ATOM 877 C CA . HIS A 1 104 ? -8.859 -6.899 0.633 1.00 98.38 104 HIS A CA 1
ATOM 878 C C . HIS A 1 104 ? -8.363 -7.923 1.658 1.00 98.38 104 HIS A C 1
ATOM 880 O O . HIS A 1 104 ? -7.229 -7.817 2.113 1.00 98.38 104 HIS A O 1
ATOM 886 N N . GLY A 1 105 ? -9.183 -8.912 2.015 1.00 97.38 105 GLY A N 1
ATOM 887 C CA . GLY A 1 105 ? -8.783 -10.007 2.899 1.00 97.38 105 GLY A CA 1
ATOM 888 C C . GLY A 1 105 ? -8.303 -9.505 4.261 1.00 97.38 105 GLY A C 1
ATOM 889 O O . GLY A 1 105 ? -8.787 -8.494 4.762 1.00 97.38 105 GLY A O 1
ATOM 890 N N . ARG A 1 106 ? -7.337 -10.194 4.876 1.00 94.56 106 ARG A N 1
ATOM 891 C CA . ARG A 1 106 ? -6.778 -9.767 6.167 1.00 94.56 106 ARG A CA 1
ATOM 892 C C . ARG A 1 106 ? -5.742 -8.656 5.988 1.00 94.56 106 ARG A C 1
ATOM 894 O O . ARG A 1 106 ? -4.890 -8.717 5.096 1.00 94.56 106 ARG A O 1
ATOM 901 N N . GLY A 1 107 ? -5.771 -7.672 6.882 1.00 93.00 107 GLY A N 1
ATOM 902 C CA . GLY A 1 107 ? -4.764 -6.619 6.945 1.00 93.00 107 GLY A CA 1
ATOM 903 C C . GLY A 1 107 ? -4.751 -5.860 8.266 1.00 93.00 107 GLY A C 1
ATOM 904 O O . GLY A 1 107 ? -5.623 -6.022 9.116 1.00 93.00 107 GLY A O 1
ATOM 905 N N . THR A 1 108 ? -3.749 -5.003 8.410 1.00 91.69 108 THR A N 1
ATOM 906 C CA . THR A 1 108 ? -3.485 -4.190 9.594 1.00 91.69 108 THR A CA 1
ATOM 907 C C . THR A 1 108 ? -3.285 -2.740 9.179 1.00 91.69 108 THR A C 1
ATOM 909 O O . THR A 1 108 ? -2.471 -2.449 8.303 1.00 91.69 108 THR A O 1
ATOM 912 N N . ILE A 1 109 ? -4.011 -1.825 9.814 1.00 92.06 109 ILE A N 1
ATOM 913 C CA . ILE A 1 109 ? -3.781 -0.384 9.765 1.00 92.06 109 ILE A CA 1
ATOM 914 C C . ILE A 1 109 ? -3.057 0.023 11.046 1.00 92.06 109 ILE A C 1
ATOM 916 O O . ILE A 1 109 ? -3.554 -0.201 12.148 1.00 92.06 109 ILE A O 1
ATOM 920 N N . TYR A 1 110 ? -1.906 0.657 10.875 1.00 85.56 110 TYR A N 1
ATOM 921 C CA . TYR A 1 110 ? -1.197 1.404 11.900 1.00 85.56 110 TYR A CA 1
ATOM 922 C C . TYR A 1 110 ? -1.554 2.872 11.705 1.00 85.56 110 TYR A C 1
ATOM 924 O O . TYR A 1 110 ? -1.222 3.456 10.669 1.00 85.56 110 TYR A O 1
ATOM 932 N N . TYR A 1 111 ? -2.270 3.443 12.661 1.00 86.25 111 TYR A N 1
ATOM 933 C CA . TYR A 1 111 ? -2.670 4.840 12.607 1.00 86.25 111 TYR A CA 1
ATOM 934 C C . TYR A 1 111 ? -1.550 5.758 13.109 1.00 86.25 111 TYR A C 1
ATOM 936 O O . TYR A 1 111 ? -0.620 5.321 13.791 1.00 86.25 111 TYR A O 1
ATOM 944 N N . THR A 1 112 ? -1.633 7.041 12.767 1.00 79.75 112 THR A N 1
ATOM 945 C CA . THR A 1 112 ? -0.599 8.041 13.080 1.00 79.75 112 THR A CA 1
ATOM 946 C C . THR A 1 112 ? -0.518 8.341 14.573 1.00 79.75 112 THR A C 1
ATOM 948 O O . THR A 1 112 ? 0.555 8.630 15.095 1.00 79.75 112 THR A O 1
ATOM 951 N N . GLU A 1 113 ? -1.634 8.201 15.286 1.00 80.75 113 GLU A N 1
ATOM 952 C CA . GLU A 1 113 ? -1.735 8.283 16.742 1.00 80.75 113 GLU A CA 1
ATOM 953 C C . GLU A 1 113 ? -1.310 6.988 17.457 1.00 80.75 113 GLU A C 1
ATOM 955 O O . GLU A 1 113 ? -1.527 6.836 18.658 1.00 80.75 113 GLU A O 1
ATOM 960 N N . ASN A 1 114 ? -0.681 6.053 16.739 1.00 79.81 114 ASN A N 1
ATOM 961 C CA . ASN A 1 114 ? -0.198 4.763 17.231 1.00 79.81 114 ASN A CA 1
ATOM 962 C C . ASN A 1 114 ? -1.297 3.763 17.643 1.00 79.81 114 ASN A C 1
ATOM 964 O O . ASN A 1 114 ? -0.989 2.707 18.194 1.00 79.81 114 ASN A O 1
ATOM 968 N N . SER A 1 115 ? -2.570 4.054 17.376 1.00 86.12 115 SER A N 1
ATOM 969 C CA . SER A 1 115 ? -3.626 3.040 17.444 1.00 86.12 115 SER A CA 1
ATOM 970 C C . SER A 1 115 ? -3.453 2.020 16.320 1.00 86.12 115 SER A C 1
ATOM 972 O O . SER A 1 115 ? -2.854 2.302 15.276 1.00 86.12 115 SER A O 1
ATOM 974 N N . ILE A 1 116 ? -3.992 0.819 16.511 1.00 88.19 116 ILE A N 1
ATOM 975 C CA . ILE A 1 116 ? -3.855 -0.279 15.549 1.00 88.19 116 ILE A CA 1
ATOM 976 C C . ILE A 1 116 ? -5.221 -0.895 15.308 1.00 88.19 116 ILE A C 1
ATOM 978 O O . ILE A 1 116 ? -5.919 -1.241 16.252 1.00 88.19 116 ILE A O 1
ATOM 982 N N . TYR A 1 117 ? -5.583 -1.088 14.046 1.00 93.25 117 TYR A N 1
ATOM 983 C CA . TYR A 1 117 ? -6.685 -1.965 13.662 1.00 93.25 117 TYR A CA 1
ATOM 984 C C . TYR A 1 117 ? -6.128 -3.136 12.867 1.00 93.25 117 TYR A C 1
ATOM 986 O O . TYR A 1 117 ? -5.385 -2.914 11.917 1.00 93.25 117 TYR A O 1
ATOM 994 N N . SER A 1 118 ? -6.513 -4.366 13.185 1.00 92.12 118 SER A N 1
ATOM 995 C CA . SER A 1 118 ? -6.241 -5.510 12.318 1.00 92.12 118 SER A CA 1
ATOM 996 C C . SER A 1 118 ? -7.461 -6.412 12.222 1.00 92.12 118 SER A C 1
ATOM 998 O O . SER A 1 118 ? -8.135 -6.686 13.211 1.00 92.12 118 SER A O 1
ATOM 1000 N N . GLY A 1 119 ? -7.801 -6.789 10.998 1.00 94.62 119 GLY A N 1
ATOM 1001 C CA . GLY A 1 119 ? -9.065 -7.431 10.681 1.00 94.62 119 GLY A CA 1
ATOM 1002 C C . GLY A 1 119 ? -9.237 -7.632 9.186 1.00 94.62 119 GLY A C 1
ATOM 1003 O O . GLY A 1 119 ? -8.274 -7.578 8.413 1.00 94.62 119 GLY A O 1
ATOM 1004 N N . GLU A 1 120 ? -10.475 -7.879 8.792 1.00 97.69 120 GLU A N 1
ATOM 1005 C CA . GLU A 1 120 ? -10.847 -8.133 7.409 1.00 97.69 120 GLU A CA 1
ATOM 1006 C C . GLU A 1 120 ? -11.201 -6.848 6.634 1.00 97.69 120 GLU A C 1
ATOM 1008 O O . GLU A 1 120 ? -11.647 -5.827 7.169 1.00 97.69 120 GLU A O 1
ATOM 1013 N N . PHE A 1 121 ? -10.943 -6.892 5.329 1.00 98.50 121 PHE A N 1
ATOM 1014 C CA . PHE A 1 121 ? -11.179 -5.818 4.379 1.00 98.50 121 PHE A CA 1
ATOM 1015 C C . PHE A 1 121 ? -11.868 -6.353 3.128 1.00 98.50 121 PHE A C 1
ATOM 1017 O O . PHE A 1 121 ? -11.510 -7.406 2.599 1.00 98.50 121 PHE A O 1
ATOM 1024 N N . PHE A 1 122 ? -12.797 -5.569 2.597 1.00 98.56 122 PHE A N 1
ATOM 1025 C CA . PHE A 1 122 ? -13.438 -5.808 1.312 1.00 98.56 122 PHE A CA 1
ATOM 1026 C C . PHE A 1 122 ? -13.514 -4.484 0.546 1.00 98.56 122 PHE A C 1
ATOM 1028 O O . PHE A 1 122 ? -14.069 -3.505 1.037 1.00 98.56 122 PHE A O 1
ATOM 1035 N N . GLU A 1 123 ? -12.900 -4.434 -0.639 1.00 97.81 123 GLU A N 1
ATOM 1036 C CA . GLU A 1 123 ? -12.877 -3.251 -1.517 1.00 97.81 123 GLU A CA 1
ATOM 1037 C C . GLU A 1 123 ? -12.505 -1.935 -0.799 1.00 97.81 123 GLU A C 1
ATOM 1039 O O . GLU A 1 123 ? -13.213 -0.933 -0.876 1.00 97.81 123 GLU A O 1
ATOM 1044 N N . ASN A 1 124 ? -11.359 -1.930 -0.108 1.00 98.25 124 ASN A N 1
ATOM 1045 C CA . ASN A 1 124 ? -10.843 -0.820 0.713 1.00 98.25 124 ASN A CA 1
ATOM 1046 C C . ASN A 1 124 ? -11.572 -0.540 2.031 1.00 98.25 124 ASN A C 1
ATOM 1048 O O . ASN A 1 124 ? -11.062 0.260 2.816 1.00 98.25 124 ASN A O 1
ATOM 1052 N N . LYS A 1 125 ? -12.693 -1.205 2.301 1.00 98.62 125 LYS A N 1
ATOM 1053 C CA . LYS A 1 125 ? -13.498 -0.994 3.506 1.00 98.62 125 LYS A CA 1
ATOM 1054 C C . LYS A 1 125 ? -13.187 -2.053 4.544 1.00 98.62 125 LYS A C 1
ATOM 1056 O O . LYS A 1 125 ? -12.988 -3.212 4.184 1.00 98.62 125 LYS A O 1
ATOM 1061 N N . LYS A 1 126 ? -13.195 -1.690 5.824 1.00 98.56 126 LYS A N 1
ATOM 1062 C CA . LYS A 1 126 ? -13.247 -2.663 6.918 1.00 98.56 126 LYS A CA 1
ATOM 1063 C C . LYS A 1 126 ? -14.514 -3.496 6.758 1.00 98.56 126 LYS A C 1
ATOM 1065 O O . LYS A 1 126 ? -15.605 -2.962 6.540 1.00 98.56 126 LYS A O 1
ATOM 1070 N N . HIS A 1 127 ? -14.379 -4.803 6.848 1.00 98.44 127 HIS A N 1
ATOM 1071 C CA . HIS A 1 127 ? -15.479 -5.741 6.689 1.00 98.44 127 HIS A CA 1
ATOM 1072 C C . HIS A 1 127 ? -15.208 -6.950 7.572 1.00 98.44 127 HIS A C 1
ATOM 1074 O O . HIS A 1 127 ? -14.053 -7.269 7.788 1.00 98.44 127 HIS A O 1
ATOM 1080 N N . GLY A 1 128 ? -16.236 -7.614 8.086 1.00 98.19 128 GLY A N 1
ATOM 1081 C CA . GLY A 1 128 ? -16.045 -8.783 8.932 1.00 98.19 128 GLY A CA 1
ATOM 1082 C C . GLY A 1 128 ? -15.395 -8.453 10.286 1.00 98.19 128 GLY A C 1
ATOM 1083 O O . GLY A 1 128 ? -15.446 -7.304 10.750 1.00 98.19 128 GLY A O 1
ATOM 1084 N N . PRO A 1 129 ? -14.866 -9.472 10.980 1.00 96.50 129 PRO A N 1
ATOM 1085 C CA . PRO A 1 129 ? -14.274 -9.321 12.299 1.00 96.50 129 PRO A CA 1
ATOM 1086 C C . PRO A 1 129 ? -12.898 -8.645 12.248 1.00 96.50 129 PRO A C 1
ATOM 1088 O O . PRO A 1 129 ? -12.118 -8.790 11.305 1.00 96.50 129 PRO A O 1
ATOM 1091 N N . GLY A 1 130 ? -12.571 -7.937 13.322 1.00 94.50 130 GLY A N 1
ATOM 1092 C CA . GLY A 1 130 ? -11.246 -7.391 13.572 1.00 94.50 130 GLY A CA 1
ATOM 1093 C C . GLY A 1 130 ? -11.077 -6.981 15.026 1.00 94.50 130 GLY A C 1
ATOM 1094 O O . GLY A 1 130 ? -12.014 -7.036 15.822 1.00 94.50 130 GLY A O 1
ATOM 1095 N N . TYR A 1 131 ? -9.876 -6.538 15.366 1.00 93.00 131 TYR A N 1
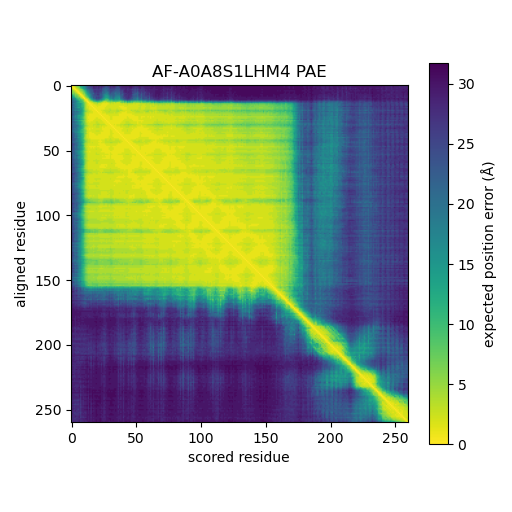ATOM 1096 C CA . TYR A 1 131 ? -9.570 -5.960 16.661 1.00 93.00 131 TYR A CA 1
ATOM 1097 C C . TYR A 1 131 ? -8.943 -4.585 16.491 1.00 93.00 131 TYR A C 1
ATOM 1099 O O . TYR A 1 131 ? -8.212 -4.314 15.535 1.00 93.00 131 TYR A O 1
ATOM 1107 N N . TYR A 1 132 ? -9.241 -3.714 17.442 1.00 93.62 132 TYR A N 1
ATOM 1108 C CA . TYR A 1 132 ? -8.723 -2.364 17.514 1.00 93.62 132 TYR A CA 1
ATOM 1109 C C . TYR A 1 132 ? -8.091 -2.121 18.874 1.00 93.62 132 TYR A C 1
ATOM 1111 O O . TYR A 1 132 ? -8.748 -2.272 19.906 1.00 93.62 132 TYR A O 1
ATOM 1119 N N . TYR A 1 133 ? -6.825 -1.728 18.849 1.00 88.75 133 TYR A N 1
ATOM 1120 C CA . TYR A 1 133 ? -6.096 -1.223 19.994 1.00 88.75 133 TYR A CA 1
ATOM 1121 C C . TYR A 1 133 ? -6.081 0.296 19.966 1.00 88.75 133 TYR A C 1
ATOM 1123 O O . TYR A 1 133 ? -5.584 0.902 19.013 1.00 88.75 133 TYR A O 1
ATOM 1131 N N . ASN A 1 134 ? -6.590 0.897 21.034 1.00 88.50 134 ASN A N 1
ATOM 1132 C CA . ASN A 1 134 ? -6.520 2.331 21.247 1.00 88.50 134 ASN A CA 1
ATOM 1133 C C . ASN A 1 134 ? -5.254 2.664 22.041 1.00 88.50 134 ASN A C 1
ATOM 1135 O O . ASN A 1 134 ? -5.136 2.285 23.205 1.00 88.50 134 ASN A O 1
ATOM 1139 N N . SER A 1 135 ? -4.327 3.409 21.441 1.00 82.94 135 SER A N 1
ATOM 1140 C CA . SER A 1 135 ? -3.076 3.788 22.110 1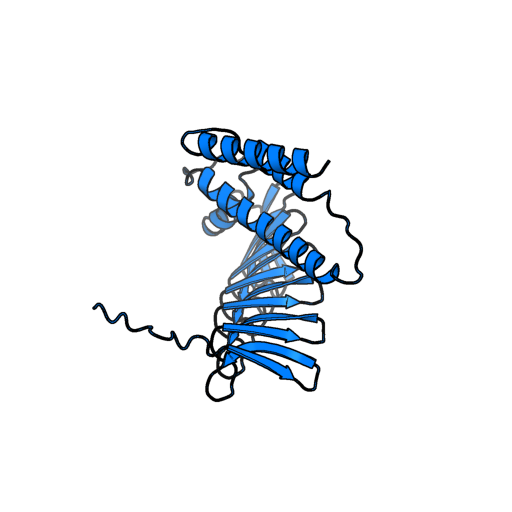.00 82.94 135 SER A CA 1
ATOM 1141 C C . SER A 1 135 ? -3.288 4.684 23.336 1.00 82.94 135 SER A C 1
ATOM 1143 O O . SER A 1 135 ? -2.506 4.615 24.282 1.00 82.94 135 SER A O 1
ATOM 1145 N N . ASN A 1 136 ? -4.353 5.493 23.346 1.00 85.88 136 ASN A N 1
ATOM 1146 C CA . ASN A 1 136 ? -4.640 6.444 24.418 1.00 85.88 136 ASN A CA 1
ATOM 1147 C C . ASN A 1 136 ? -5.257 5.759 25.640 1.00 85.88 136 ASN A C 1
ATOM 1149 O O . ASN A 1 136 ? -4.828 6.010 26.763 1.00 85.88 136 ASN A O 1
ATOM 1153 N N . THR A 1 137 ? -6.263 4.900 25.435 1.00 89.62 137 THR A N 1
ATOM 1154 C CA . THR A 1 137 ? -6.926 4.188 26.545 1.00 89.62 137 THR A CA 1
ATOM 1155 C C . THR A 1 137 ? -6.230 2.883 26.913 1.00 89.62 137 THR A C 1
ATOM 1157 O O . THR A 1 137 ? -6.478 2.346 27.989 1.00 89.62 137 THR A O 1
ATOM 1160 N N . ARG A 1 138 ? -5.330 2.394 26.048 1.00 83.44 138 ARG A N 1
ATOM 1161 C CA . ARG A 1 138 ? -4.669 1.083 26.150 1.00 83.44 138 ARG A CA 1
ATOM 1162 C C . ARG A 1 138 ? -5.657 -0.085 26.149 1.00 83.44 138 ARG A C 1
ATOM 1164 O O . ARG A 1 138 ? -5.355 -1.165 26.649 1.00 83.44 138 ARG A O 1
ATOM 1171 N N . GLU A 1 139 ? -6.839 0.126 25.579 1.00 88.44 139 GLU A N 1
ATOM 1172 C CA . GLU A 1 139 ? -7.879 -0.892 25.479 1.00 88.44 139 GLU A CA 1
ATOM 1173 C C . GLU A 1 139 ? -7.794 -1.622 24.142 1.00 88.44 139 GLU A C 1
ATOM 1175 O O . GLU A 1 139 ? -7.641 -1.009 23.080 1.00 88.44 139 GLU A O 1
ATOM 1180 N N . LEU A 1 140 ? -7.959 -2.943 24.204 1.00 87.31 140 LEU A N 1
ATOM 1181 C CA . LEU A 1 140 ? -8.212 -3.783 23.046 1.00 87.31 140 LEU A CA 1
ATOM 1182 C C . LEU A 1 140 ? -9.715 -4.030 22.927 1.00 87.31 140 LEU A C 1
ATOM 1184 O O . LEU A 1 140 ? -10.380 -4.421 23.886 1.00 87.31 140 LEU A O 1
ATOM 1188 N N . THR A 1 141 ? -10.250 -3.840 21.728 1.00 93.00 141 THR A N 1
ATOM 1189 C CA . THR A 1 141 ? -11.653 -4.116 21.422 1.00 93.00 141 THR A CA 1
ATOM 1190 C C . THR A 1 141 ? -11.761 -5.055 20.236 1.00 93.00 141 THR A C 1
ATOM 1192 O O . THR A 1 141 ? -11.050 -4.892 19.251 1.00 93.00 141 THR A O 1
ATOM 1195 N N . TYR A 1 142 ? -12.664 -6.025 20.311 1.00 94.69 142 TYR A N 1
ATOM 1196 C CA . TYR A 1 142 ? -13.174 -6.709 19.130 1.00 94.69 142 TYR A CA 1
ATOM 1197 C C . TYR A 1 142 ? -14.178 -5.790 18.439 1.00 94.69 142 TYR A C 1
ATOM 1199 O O . TYR A 1 142 ? -14.979 -5.136 19.112 1.00 94.69 142 TYR A O 1
ATOM 1207 N N . GLN A 1 143 ? -14.142 -5.760 17.112 1.00 97.56 143 GLN A N 1
ATOM 1208 C CA . GLN A 1 143 ? -15.002 -4.950 16.262 1.00 97.56 143 GLN A CA 1
ATOM 1209 C C . GLN A 1 143 ? -15.511 -5.790 15.087 1.00 97.56 143 GLN A C 1
ATOM 1211 O O . GLN A 1 143 ? -14.726 -6.433 14.393 1.00 97.56 143 GLN A O 1
ATOM 1216 N N . LEU A 1 144 ? -16.820 -5.755 14.836 1.00 98.38 144 LEU A N 1
ATOM 1217 C CA . LEU A 1 144 ? -17.439 -6.365 13.657 1.00 98.38 144 LEU A CA 1
ATOM 1218 C C . LEU A 1 144 ? -17.890 -5.269 12.695 1.00 98.38 144 LEU A C 1
ATOM 1220 O O . LEU A 1 144 ? -18.690 -4.413 13.076 1.00 98.38 144 LEU A O 1
ATOM 1224 N N . TYR A 1 145 ? -17.414 -5.309 11.455 1.00 98.56 145 TYR A N 1
ATOM 1225 C CA . TYR A 1 145 ? -17.734 -4.324 10.427 1.00 98.56 145 TYR A CA 1
ATOM 1226 C C . TYR A 1 145 ? -18.561 -4.907 9.280 1.00 98.56 145 TYR A C 1
ATOM 1228 O O . TYR A 1 145 ? -18.399 -6.051 8.871 1.00 98.56 145 TYR A O 1
ATOM 1236 N N . ASP A 1 146 ? -19.398 -4.064 8.690 1.00 98.38 146 ASP A N 1
ATOM 1237 C CA . ASP A 1 146 ? -20.046 -4.285 7.398 1.00 98.38 146 ASP A CA 1
ATOM 1238 C C . ASP A 1 146 ? -19.805 -3.040 6.546 1.00 98.38 146 ASP A C 1
ATOM 1240 O O . ASP A 1 146 ? -20.482 -2.021 6.705 1.00 98.38 146 ASP A O 1
ATOM 1244 N N . ASN A 1 147 ? -18.801 -3.112 5.669 1.00 97.12 147 ASN A N 1
ATOM 1245 C CA . ASN A 1 147 ? -18.452 -2.036 4.741 1.00 97.12 147 ASN A CA 1
ATOM 1246 C C . ASN A 1 147 ? -18.230 -0.693 5.465 1.00 97.12 147 ASN A C 1
ATOM 1248 O O . ASN A 1 147 ? -18.947 0.279 5.223 1.00 97.12 147 ASN A O 1
ATOM 1252 N N . ASP A 1 148 ? -17.260 -0.673 6.384 1.00 98.25 148 ASP A N 1
ATOM 1253 C CA . ASP A 1 148 ? -16.907 0.415 7.313 1.00 98.25 148 ASP A CA 1
ATOM 1254 C C . ASP A 1 148 ? -17.962 0.765 8.374 1.00 98.25 148 ASP A C 1
ATOM 1256 O O . ASP A 1 148 ? -17.670 1.516 9.308 1.00 98.25 148 ASP A O 1
ATOM 1260 N N . LYS A 1 149 ? -19.166 0.182 8.324 1.00 98.44 149 LYS A N 1
ATOM 1261 C CA . LYS A 1 149 ? -20.168 0.364 9.382 1.00 98.44 149 LYS A CA 1
ATOM 1262 C C . LYS A 1 149 ? -19.878 -0.588 10.535 1.00 98.44 149 LYS A C 1
ATOM 1264 O O . LYS A 1 149 ? -20.026 -1.799 10.382 1.00 98.44 149 LYS A O 1
ATOM 1269 N N . LEU A 1 150 ? -19.498 -0.040 11.685 1.00 98.31 150 LEU A N 1
ATOM 1270 C CA . LEU A 1 150 ? -19.324 -0.803 12.920 1.00 98.31 150 LEU A CA 1
ATOM 1271 C C . LEU A 1 150 ? -20.684 -1.341 13.392 1.00 98.31 150 LEU A C 1
ATOM 1273 O O . LEU A 1 150 ? -21.632 -0.575 13.567 1.00 98.31 150 LEU A O 1
ATOM 1277 N N . LYS A 1 151 ? -20.783 -2.659 13.565 1.00 98.56 151 LYS A N 1
ATOM 1278 C CA . LYS A 1 151 ? -21.999 -3.373 13.986 1.00 98.56 151 LYS A CA 1
ATOM 1279 C C . LYS A 1 151 ? -21.939 -3.824 15.439 1.00 98.56 151 LYS A C 1
ATOM 1281 O O . LYS A 1 151 ? -22.945 -3.760 16.133 1.00 98.56 151 LYS A O 1
ATOM 1286 N N . GLU A 1 152 ? -20.770 -4.266 15.889 1.00 98.31 152 GLU A N 1
ATOM 1287 C CA . GLU A 1 152 ? -20.528 -4.731 17.256 1.00 98.31 152 GLU A CA 1
ATOM 1288 C C . GLU A 1 152 ? -19.160 -4.232 17.714 1.00 98.31 152 GLU A C 1
ATOM 1290 O O . GLU A 1 152 ? -18.207 -4.244 16.933 1.00 98.31 152 GLU A O 1
ATOM 1295 N N . GLN A 1 153 ? -19.063 -3.832 18.981 1.00 97.69 153 GLN A N 1
ATOM 1296 C CA . GLN A 1 153 ? -17.801 -3.565 19.655 1.00 97.69 153 GLN A CA 1
ATOM 1297 C C . GLN A 1 153 ? -17.858 -4.098 21.087 1.00 97.69 153 GLN A C 1
ATOM 1299 O O . GLN A 1 153 ? -18.820 -3.833 21.806 1.00 97.69 153 GLN A O 1
ATOM 1304 N N . LYS A 1 154 ? -16.811 -4.805 21.515 1.00 96.44 154 LYS A N 1
ATOM 1305 C CA . LYS A 1 154 ? -16.650 -5.270 22.901 1.00 96.44 154 LYS A CA 1
ATOM 1306 C C . LYS A 1 154 ? -15.198 -5.164 23.338 1.00 96.44 154 LYS A C 1
ATOM 1308 O O . LYS A 1 154 ? -14.304 -5.469 22.551 1.00 96.44 154 LYS A O 1
ATOM 1313 N N . ILE A 1 155 ? -14.967 -4.734 24.576 1.00 93.19 155 ILE A N 1
ATOM 1314 C CA . ILE A 1 155 ? -13.633 -4.775 25.185 1.00 93.19 155 ILE A CA 1
ATOM 1315 C C . ILE A 1 155 ? -13.227 -6.241 25.341 1.00 93.19 155 ILE A C 1
ATOM 1317 O O . ILE A 1 155 ? -14.050 -7.088 25.691 1.00 93.19 155 ILE A O 1
ATOM 1321 N N . VAL A 1 156 ? -11.966 -6.538 25.042 1.00 87.62 156 VAL A N 1
ATOM 1322 C CA . VAL A 1 156 ? -11.386 -7.873 25.168 1.00 87.62 156 VAL A CA 1
ATOM 1323 C C . VAL A 1 156 ? -10.197 -7.782 26.113 1.00 87.62 156 VAL A C 1
ATOM 1325 O O . VAL A 1 156 ? -9.347 -6.907 25.968 1.00 87.62 156 VAL A O 1
ATOM 1328 N N . HIS A 1 157 ? -10.154 -8.680 27.094 1.00 79.75 157 HIS A N 1
ATOM 1329 C CA . HIS A 1 157 ? -9.100 -8.709 28.111 1.00 79.75 157 HIS A CA 1
ATOM 1330 C C . HIS A 1 157 ? -7.951 -9.667 27.765 1.00 79.75 157 HIS A C 1
ATOM 1332 O O . HIS A 1 157 ? -6.890 -9.589 28.375 1.00 79.75 157 HIS A O 1
ATOM 1338 N N . GLU A 1 158 ? -8.146 -10.534 26.769 1.00 76.19 158 GLU A N 1
ATOM 1339 C CA . GLU A 1 158 ? -7.148 -11.482 26.274 1.00 76.19 158 GLU A CA 1
ATOM 1340 C C . GLU A 1 158 ? -6.766 -11.158 24.827 1.00 76.19 158 GLU A C 1
ATOM 1342 O O . GLU A 1 158 ? -7.625 -10.938 23.970 1.00 76.19 158 GLU A O 1
ATOM 1347 N N . TYR A 1 159 ? -5.464 -11.125 24.548 1.00 68.81 159 TYR A N 1
ATOM 1348 C CA . TYR A 1 159 ? -4.958 -10.872 23.204 1.00 68.81 159 TYR A CA 1
ATOM 1349 C C . TYR A 1 159 ? -5.126 -12.128 22.339 1.00 68.81 159 TYR A C 1
ATOM 1351 O O . TYR A 1 159 ? -4.652 -13.198 22.722 1.00 68.81 159 TYR A O 1
ATOM 1359 N N . PRO A 1 160 ? -5.759 -12.033 21.158 1.00 68.00 160 PRO A N 1
ATOM 1360 C CA . PRO A 1 160 ? -5.762 -13.135 20.208 1.00 68.00 160 PRO A CA 1
ATOM 1361 C C . PRO A 1 160 ? -4.327 -13.426 19.763 1.00 68.00 160 PRO A C 1
ATOM 1363 O O . PRO A 1 160 ? -3.583 -12.498 19.453 1.00 68.00 160 PRO A O 1
ATOM 1366 N N . VAL A 1 161 ? -3.958 -14.703 19.648 1.00 64.81 161 VAL A N 1
ATOM 1367 C CA . VAL A 1 161 ? -2.615 -15.124 19.193 1.00 64.81 161 VAL A CA 1
ATOM 1368 C C . VAL A 1 161 ? -2.258 -14.512 17.830 1.00 64.81 161 VAL A C 1
ATOM 1370 O O . VAL A 1 161 ? -1.128 -14.096 17.591 1.00 64.81 161 VAL A O 1
ATOM 1373 N N . GLU A 1 162 ? -3.245 -14.360 16.944 1.00 58.16 162 GLU A N 1
ATOM 1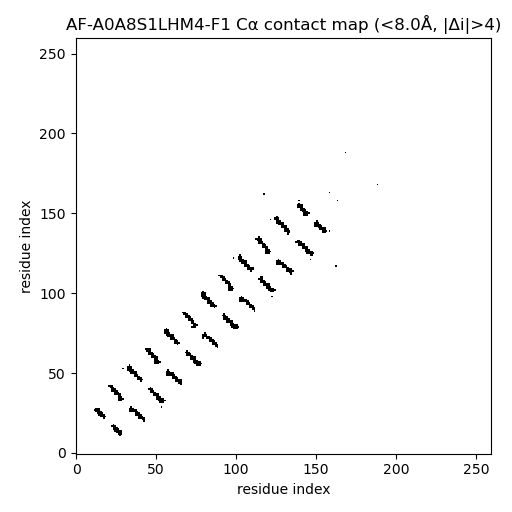374 C CA . GLU A 1 162 ? -3.088 -13.713 15.630 1.00 58.16 162 GLU A CA 1
ATOM 1375 C C . GLU A 1 162 ? -2.647 -12.238 15.727 1.00 58.16 162 GLU A C 1
ATOM 1377 O O . GLU A 1 162 ? -2.086 -11.675 14.787 1.00 58.16 162 GLU A O 1
ATOM 1382 N N . PHE A 1 163 ? -2.891 -11.624 16.881 1.00 62.25 163 PHE A N 1
ATOM 1383 C CA . PHE A 1 163 ? -2.604 -10.237 17.206 1.00 62.25 163 PHE A CA 1
ATOM 1384 C C . PHE A 1 163 ? -1.267 -10.073 17.954 1.00 62.25 163 PHE A C 1
ATOM 1386 O O . PHE A 1 163 ? -0.714 -8.973 17.966 1.00 62.25 163 PHE A O 1
ATOM 1393 N N . GLU A 1 164 ? -0.690 -11.149 18.508 1.00 55.91 164 GLU A N 1
ATOM 1394 C CA . GLU A 1 164 ? 0.604 -11.104 19.207 1.00 55.91 164 GLU A CA 1
ATOM 1395 C C . GLU A 1 164 ? 1.748 -10.693 18.280 1.00 55.91 164 GLU A C 1
ATOM 1397 O O . GLU A 1 164 ? 2.588 -9.882 18.661 1.00 55.91 164 GLU A O 1
ATOM 1402 N N . ASN A 1 165 ? 1.759 -11.168 17.033 1.00 51.75 165 ASN A N 1
ATOM 1403 C CA . ASN A 1 165 ? 2.784 -10.795 16.049 1.00 51.75 165 ASN A CA 1
ATOM 1404 C C . ASN A 1 165 ? 2.687 -9.321 15.620 1.00 51.75 165 ASN A C 1
ATOM 1406 O O . ASN A 1 165 ? 3.685 -8.698 15.262 1.00 51.75 165 ASN A O 1
ATOM 1410 N N . VAL A 1 166 ? 1.480 -8.748 15.664 1.00 56.12 166 VAL A N 1
ATOM 1411 C CA . VAL A 1 166 ? 1.240 -7.327 15.374 1.00 56.12 166 VAL A CA 1
ATOM 1412 C C . VAL A 1 166 ? 1.699 -6.455 16.547 1.00 56.12 166 VAL A C 1
ATOM 1414 O O . VAL A 1 166 ? 2.223 -5.360 16.334 1.00 56.12 166 VAL A O 1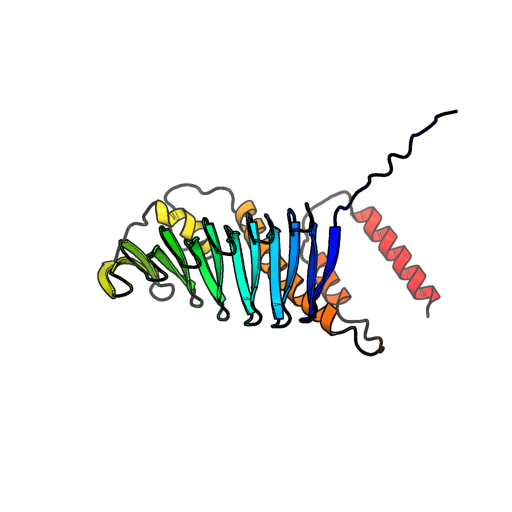
ATOM 1417 N N . PHE A 1 167 ? 1.540 -6.957 17.773 1.00 54.94 167 PHE A N 1
ATOM 1418 C CA . PHE A 1 167 ? 1.849 -6.246 19.009 1.00 54.94 167 PHE A CA 1
ATOM 1419 C C . PHE A 1 167 ? 3.301 -6.371 19.471 1.00 54.94 167 PHE A C 1
ATOM 1421 O O . PHE A 1 167 ? 3.843 -5.399 19.991 1.00 54.94 167 PHE A O 1
ATOM 1428 N N . SER A 1 168 ? 3.959 -7.511 19.271 1.00 46.94 168 SER A N 1
ATOM 1429 C CA . SER A 1 168 ? 5.337 -7.741 19.740 1.00 46.94 168 SER A CA 1
ATOM 1430 C C . SER A 1 168 ? 6.356 -6.799 19.080 1.00 46.94 168 SER A C 1
ATOM 1432 O O . SER A 1 168 ? 7.296 -6.355 19.734 1.00 46.94 168 SER A O 1
ATOM 1434 N N . ALA A 1 169 ? 6.118 -6.365 17.838 1.00 43.41 169 ALA A N 1
ATOM 1435 C CA . ALA A 1 169 ? 6.926 -5.330 17.182 1.00 43.41 169 ALA A CA 1
ATOM 1436 C C . ALA A 1 169 ? 6.649 -3.891 17.683 1.00 43.41 169 ALA A C 1
ATOM 1438 O O . ALA A 1 169 ? 7.453 -2.988 17.448 1.00 43.41 169 ALA A O 1
ATOM 1439 N N . PHE A 1 170 ? 5.512 -3.662 18.346 1.00 43.16 170 PHE A N 1
ATOM 1440 C CA . PHE A 1 170 ? 5.013 -2.342 18.742 1.00 43.16 170 PHE A CA 1
ATOM 1441 C C . PHE A 1 170 ? 5.158 -2.070 20.257 1.00 43.16 170 PHE A C 1
ATOM 1443 O O . PHE A 1 170 ? 5.469 -0.947 20.650 1.00 43.16 170 PHE A O 1
ATOM 1450 N N . LEU A 1 171 ? 5.012 -3.090 21.114 1.00 43.72 171 LEU A N 1
ATOM 1451 C CA . LEU A 1 171 ? 5.054 -2.981 22.583 1.00 43.72 171 LEU A CA 1
ATOM 1452 C C . LEU A 1 171 ? 6.432 -3.179 23.223 1.00 43.72 171 LEU A C 1
ATOM 1454 O O . LEU A 1 171 ? 6.547 -3.008 24.433 1.00 43.72 171 LEU A O 1
ATOM 1458 N N . ALA A 1 172 ? 7.501 -3.399 22.451 1.00 43.34 172 ALA A N 1
ATOM 1459 C CA . ALA A 1 172 ? 8.878 -3.374 22.971 1.00 43.34 172 ALA A CA 1
ATOM 1460 C C . ALA A 1 172 ? 9.286 -2.019 23.619 1.00 43.34 172 ALA A C 1
ATOM 1462 O O . ALA A 1 172 ? 10.406 -1.868 24.098 1.00 43.34 172 ALA A O 1
ATOM 1463 N N . ARG A 1 173 ? 8.384 -1.024 23.651 1.00 38.94 173 ARG A N 1
ATOM 1464 C CA . ARG A 1 173 ? 8.539 0.272 24.330 1.00 38.94 173 ARG A CA 1
ATOM 1465 C C . ARG A 1 173 ? 7.719 0.462 25.610 1.00 38.94 173 ARG A C 1
ATOM 1467 O O . ARG A 1 173 ? 8.004 1.416 26.328 1.00 38.94 173 ARG A O 1
ATOM 1474 N N . ASP A 1 174 ? 6.728 -0.376 25.912 1.00 37.03 174 ASP A N 1
ATOM 1475 C CA . ASP A 1 174 ? 5.833 -0.164 27.062 1.00 37.03 174 ASP A CA 1
ATOM 1476 C C . ASP A 1 174 ? 6.031 -1.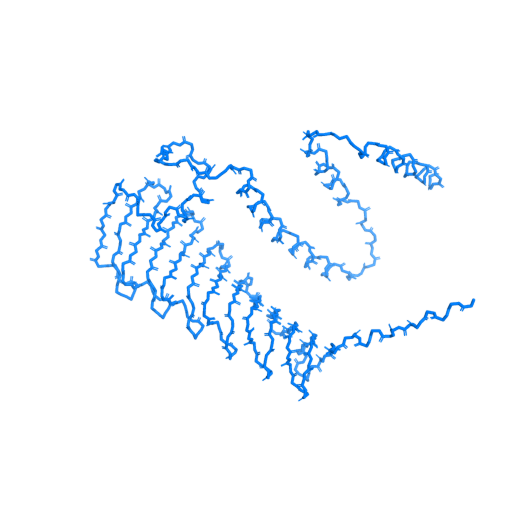295 28.093 1.00 37.03 174 ASP A C 1
ATOM 1478 O O . ASP A 1 174 ? 5.411 -2.353 28.031 1.00 37.03 174 ASP A O 1
ATOM 1482 N N . ASN A 1 175 ? 6.942 -1.075 29.051 1.00 39.59 175 ASN A N 1
ATOM 1483 C CA . ASN A 1 175 ? 7.440 -2.056 30.038 1.00 39.59 175 ASN A CA 1
ATOM 1484 C C . ASN A 1 175 ? 6.405 -2.561 31.076 1.00 39.59 175 ASN A C 1
ATOM 1486 O O . ASN A 1 175 ? 6.790 -3.121 32.100 1.00 39.59 175 ASN A O 1
ATOM 1490 N N . ASN A 1 176 ? 5.103 -2.367 30.858 1.00 35.44 176 ASN A N 1
ATOM 1491 C CA . ASN A 1 176 ? 4.052 -2.672 31.839 1.00 35.44 176 ASN A CA 1
ATOM 1492 C C . ASN A 1 176 ? 3.081 -3.785 31.414 1.00 35.44 176 ASN A C 1
ATOM 1494 O O . ASN A 1 176 ? 2.022 -3.935 32.023 1.00 35.44 176 ASN A O 1
ATOM 1498 N N . ILE A 1 177 ? 3.428 -4.596 30.413 1.00 38.50 177 ILE A N 1
ATOM 1499 C CA . ILE A 1 177 ? 2.598 -5.727 29.974 1.00 38.50 177 ILE A CA 1
ATOM 1500 C C . ILE A 1 177 ? 3.384 -7.027 30.175 1.00 38.50 177 ILE A C 1
ATOM 1502 O O . ILE A 1 177 ? 4.466 -7.205 29.621 1.00 38.50 177 ILE A O 1
ATOM 1506 N N . LYS A 1 178 ? 2.859 -7.935 31.009 1.00 33.69 178 LYS A N 1
ATOM 1507 C CA . LYS A 1 178 ? 3.483 -9.239 31.278 1.00 33.69 178 LYS A CA 1
ATOM 1508 C C . LYS A 1 178 ? 3.204 -10.201 30.120 1.00 33.69 178 LYS A C 1
ATOM 1510 O O . LYS A 1 178 ? 2.059 -10.577 29.894 1.00 33.69 178 LYS A O 1
ATOM 1515 N N . HIS A 1 179 ? 4.267 -10.591 29.422 1.00 32.69 179 HIS A N 1
ATOM 1516 C CA . HIS A 1 179 ? 4.269 -11.579 28.343 1.00 32.69 179 HIS A CA 1
ATOM 1517 C C . HIS A 1 179 ? 4.038 -13.001 28.905 1.00 32.69 179 HIS A C 1
ATOM 1519 O O . HIS A 1 179 ? 4.727 -13.361 29.863 1.00 32.69 179 HIS A O 1
ATOM 1525 N N . PRO A 1 180 ? 3.131 -13.831 28.351 1.00 33.19 180 PRO A N 1
ATOM 1526 C CA . PRO A 1 180 ? 2.953 -15.209 28.825 1.00 33.19 180 PRO A CA 1
ATOM 1527 C C . PRO A 1 180 ? 3.996 -16.216 28.319 1.00 33.19 180 PRO A C 1
ATOM 1529 O O . PRO A 1 180 ? 4.063 -17.315 28.862 1.00 33.19 180 PRO A O 1
ATOM 1532 N N . GLN A 1 181 ? 4.809 -15.891 27.306 1.00 31.14 181 GLN A N 1
ATOM 1533 C CA . GLN A 1 181 ? 5.862 -16.781 26.785 1.00 31.14 181 GLN A CA 1
ATOM 1534 C C . GLN A 1 181 ? 7.085 -15.985 26.304 1.00 31.14 181 GLN A C 1
ATOM 1536 O O . GLN A 1 181 ? 6.932 -14.902 25.744 1.00 31.14 181 GLN A O 1
ATOM 1541 N N . GLU A 1 182 ? 8.294 -16.493 26.562 1.00 28.91 182 GLU A N 1
ATOM 1542 C CA . GLU A 1 182 ? 9.569 -15.831 26.243 1.00 28.91 182 GLU A CA 1
ATOM 1543 C C . GLU A 1 182 ? 9.725 -15.593 24.726 1.00 28.91 182 GLU A C 1
ATOM 1545 O O . GLU A 1 182 ? 9.779 -16.531 23.932 1.00 28.91 182 GLU A O 1
ATOM 1550 N N . LEU A 1 183 ? 9.789 -14.316 24.329 1.00 34.25 183 LEU A N 1
ATOM 1551 C CA . LEU A 1 183 ? 10.051 -13.863 22.957 1.00 34.25 183 LEU A CA 1
ATOM 1552 C C . LEU A 1 183 ? 11.521 -14.096 22.538 1.00 34.25 183 LEU A C 1
ATOM 1554 O O . LEU A 1 183 ? 12.414 -14.103 23.390 1.00 34.25 183 LEU A O 1
ATOM 1558 N N . PRO A 1 184 ? 11.812 -14.187 21.222 1.00 33.91 184 PRO A N 1
ATOM 1559 C CA . PRO A 1 184 ? 13.176 -14.178 20.698 1.00 33.91 184 PRO A CA 1
ATOM 1560 C C . PRO A 1 184 ? 13.919 -12.888 21.077 1.00 33.91 184 PRO A C 1
ATOM 1562 O O . PRO A 1 184 ? 13.340 -11.804 21.113 1.00 33.91 184 PRO A O 1
ATOM 1565 N N . ASN A 1 185 ? 15.220 -13.014 21.345 1.00 34.22 185 ASN A N 1
ATOM 1566 C CA . ASN A 1 185 ? 16.058 -11.990 21.974 1.00 34.22 185 ASN A CA 1
ATOM 1567 C C . ASN A 1 185 ? 15.970 -10.593 21.308 1.00 34.22 185 ASN A C 1
ATOM 1569 O O . ASN A 1 185 ? 16.244 -10.445 20.114 1.00 34.22 185 ASN A O 1
ATOM 1573 N N . ASN A 1 186 ? 15.701 -9.570 22.134 1.00 41.38 186 ASN A N 1
ATOM 1574 C CA . ASN A 1 186 ? 15.479 -8.142 21.815 1.00 41.38 186 ASN A CA 1
ATOM 1575 C C . ASN A 1 186 ? 16.416 -7.532 20.752 1.00 41.38 186 ASN A C 1
ATOM 1577 O O . ASN A 1 186 ? 16.026 -6.644 19.999 1.00 41.38 186 ASN A O 1
ATOM 1581 N N . LYS A 1 187 ? 17.646 -8.040 20.652 1.00 37.06 187 LYS A N 1
ATOM 1582 C CA . LYS A 1 187 ? 18.691 -7.519 19.764 1.00 37.06 187 LYS A CA 1
ATOM 1583 C C . LYS A 1 187 ? 18.351 -7.640 18.269 1.00 37.06 187 LYS A C 1
ATOM 1585 O O . LYS A 1 187 ? 18.730 -6.775 17.492 1.00 37.06 187 LYS A O 1
ATOM 1590 N N . GLN A 1 188 ? 17.611 -8.679 17.866 1.00 34.44 188 GLN A N 1
ATOM 1591 C CA . GLN A 1 188 ? 17.238 -8.893 16.456 1.00 34.44 188 GLN A CA 1
ATOM 1592 C C . GLN A 1 188 ? 16.049 -8.025 16.011 1.00 34.44 188 GLN A C 1
ATOM 1594 O O . GLN A 1 188 ? 15.982 -7.618 14.851 1.00 34.44 188 GLN A O 1
ATOM 1599 N N . LEU A 1 189 ? 15.120 -7.711 16.924 1.00 33.94 189 LEU A N 1
ATOM 1600 C CA . LEU A 1 189 ? 13.985 -6.826 16.638 1.00 33.94 189 LEU A CA 1
ATOM 1601 C C . LEU A 1 189 ? 14.399 -5.349 16.590 1.00 33.94 189 LEU A C 1
ATOM 1603 O O . LEU A 1 189 ? 13.877 -4.601 15.763 1.00 33.94 189 LEU A O 1
ATOM 1607 N N . GLU A 1 190 ? 15.359 -4.936 17.421 1.00 34.03 190 GLU A N 1
ATOM 1608 C CA . GLU A 1 190 ? 15.918 -3.578 17.400 1.00 34.03 190 GLU A CA 1
ATOM 1609 C C . GLU A 1 190 ? 16.690 -3.295 16.098 1.00 34.03 190 GLU A C 1
ATOM 1611 O O . GLU A 1 190 ? 16.510 -2.234 15.498 1.00 34.03 190 GLU A O 1
ATOM 1616 N N . GLU A 1 191 ? 17.462 -4.263 15.589 1.00 33.12 191 GLU A N 1
ATOM 1617 C CA . GLU A 1 191 ? 18.198 -4.136 14.319 1.00 33.12 191 GLU A CA 1
ATOM 1618 C C . GLU A 1 191 ? 17.260 -3.951 13.108 1.00 33.12 191 GLU A C 1
ATOM 1620 O O . GLU A 1 191 ? 17.499 -3.085 12.265 1.00 33.12 191 GLU A O 1
ATOM 1625 N N . LEU A 1 192 ? 16.143 -4.684 13.034 1.00 32.97 192 LEU A N 1
ATOM 1626 C CA . LEU A 1 192 ? 15.162 -4.562 11.942 1.00 32.97 192 LEU A CA 1
ATOM 1627 C C . LEU A 1 192 ? 14.425 -3.210 11.938 1.00 32.97 192 LEU A C 1
ATOM 1629 O O . LEU A 1 192 ? 14.117 -2.669 10.870 1.00 32.97 192 LEU A O 1
ATOM 1633 N N . HIS A 1 193 ? 14.158 -2.655 13.121 1.00 37.19 193 HIS A N 1
ATOM 1634 C CA . HIS A 1 193 ? 13.435 -1.392 13.290 1.00 37.19 193 HIS A CA 1
ATOM 1635 C C . HIS A 1 193 ? 14.321 -0.176 12.967 1.00 37.19 193 HIS A C 1
ATOM 1637 O O . HIS A 1 193 ? 13.870 0.776 12.322 1.00 37.19 193 HIS A O 1
ATOM 1643 N N . GLN A 1 194 ? 15.598 -0.245 13.353 1.00 32.44 194 GLN A N 1
ATOM 1644 C CA . GLN A 1 194 ? 16.620 0.759 13.065 1.00 32.44 194 GLN A CA 1
ATOM 1645 C C . GLN A 1 194 ? 16.876 0.863 11.545 1.00 32.44 194 GLN A C 1
ATOM 1647 O O . GLN A 1 194 ? 16.837 1.955 10.975 1.00 32.44 194 GLN A O 1
ATOM 1652 N N . ILE A 1 195 ? 16.980 -0.280 10.854 1.00 33.69 195 ILE A N 1
ATOM 1653 C CA . ILE A 1 195 ? 17.179 -0.353 9.396 1.00 33.69 195 ILE A CA 1
ATOM 1654 C C . ILE A 1 195 ? 16.014 0.293 8.618 1.00 33.69 195 ILE A C 1
ATOM 1656 O O . ILE A 1 195 ? 16.240 0.983 7.620 1.00 33.69 195 ILE A O 1
ATOM 1660 N N . GLN A 1 196 ? 14.760 0.124 9.054 1.00 34.56 196 GLN A N 1
ATOM 1661 C CA . GLN A 1 196 ? 13.592 0.669 8.343 1.00 34.56 196 GLN A CA 1
ATOM 1662 C C . GLN A 1 196 ? 13.448 2.194 8.470 1.00 34.56 196 GLN A C 1
ATOM 1664 O O . GLN A 1 196 ? 13.099 2.854 7.488 1.00 34.56 196 GLN A O 1
ATOM 1669 N N . GLN A 1 197 ? 13.748 2.768 9.639 1.00 34.69 197 GLN A N 1
ATOM 1670 C CA . GLN A 1 197 ? 13.713 4.223 9.842 1.00 34.69 197 GLN A CA 1
ATOM 1671 C C . GLN A 1 197 ? 14.891 4.922 9.141 1.00 34.69 197 GLN A C 1
ATOM 1673 O O . GLN A 1 197 ? 14.725 5.995 8.554 1.00 34.69 197 GLN A O 1
ATOM 1678 N N . GLU A 1 198 ? 16.061 4.279 9.110 1.00 34.78 198 GLU A N 1
ATOM 1679 C CA . GLU A 1 198 ? 17.261 4.783 8.434 1.00 34.78 198 GLU A CA 1
ATOM 1680 C C . GLU A 1 198 ? 17.146 4.724 6.903 1.00 34.78 198 GLU A C 1
ATOM 1682 O O . GLU A 1 198 ? 17.578 5.654 6.221 1.00 34.78 198 GLU A O 1
ATOM 1687 N N . THR A 1 199 ? 16.473 3.712 6.341 1.00 37.19 199 THR A N 1
ATOM 1688 C CA . THR A 1 199 ? 16.247 3.617 4.885 1.00 37.19 199 THR A CA 1
ATOM 1689 C C . THR A 1 199 ? 15.364 4.763 4.370 1.00 37.19 199 THR A C 1
ATOM 1691 O O . THR A 1 199 ? 15.660 5.355 3.332 1.00 37.19 199 THR A O 1
ATOM 1694 N N . HIS A 1 200 ? 14.331 5.152 5.128 1.00 35.84 200 HIS A N 1
ATOM 1695 C CA . HIS A 1 200 ? 13.430 6.252 4.762 1.00 35.84 200 HIS A CA 1
ATOM 1696 C C . HIS A 1 200 ? 14.105 7.633 4.887 1.00 35.84 200 HIS A C 1
ATOM 1698 O O . HIS A 1 200 ? 13.882 8.522 4.063 1.00 35.84 200 HIS A O 1
ATOM 1704 N N . GLY A 1 201 ? 14.989 7.809 5.878 1.00 35.69 201 GLY A N 1
ATOM 1705 C CA . GLY A 1 201 ? 15.812 9.015 6.027 1.00 35.69 201 GLY A CA 1
ATOM 1706 C C . GLY A 1 201 ? 16.887 9.154 4.940 1.00 35.69 201 GLY A C 1
ATOM 1707 O O . GLY A 1 201 ? 17.078 10.243 4.396 1.00 35.69 201 GLY A O 1
ATOM 1708 N N . ILE A 1 202 ? 17.550 8.054 4.570 1.00 39.72 202 ILE A N 1
ATOM 1709 C CA . ILE A 1 202 ? 18.596 8.028 3.535 1.00 39.72 202 ILE A CA 1
ATOM 1710 C C . ILE A 1 202 ? 18.009 8.249 2.133 1.00 39.72 202 ILE A C 1
ATOM 1712 O O . ILE A 1 202 ? 18.605 8.982 1.344 1.00 39.72 202 ILE A O 1
ATOM 1716 N N . GLU A 1 203 ? 16.846 7.677 1.805 1.00 44.31 203 GLU A N 1
ATOM 1717 C CA . GLU A 1 203 ? 16.179 7.920 0.514 1.00 44.31 203 GLU A CA 1
ATOM 1718 C C . GLU A 1 203 ? 15.703 9.382 0.383 1.00 44.31 203 GLU A C 1
ATOM 1720 O O . GLU A 1 203 ? 15.876 9.991 -0.674 1.00 44.31 203 GLU A O 1
ATOM 1725 N N . LYS A 1 204 ? 15.219 9.995 1.476 1.00 38.41 204 LYS A N 1
ATOM 1726 C CA . LYS A 1 204 ? 14.843 11.421 1.520 1.00 38.41 204 LYS A CA 1
ATOM 1727 C C . LYS A 1 204 ? 16.054 12.351 1.355 1.00 38.41 204 LYS A C 1
ATOM 1729 O O . LYS A 1 204 ? 15.968 13.346 0.640 1.00 38.41 204 LYS A O 1
ATOM 1734 N N . LEU A 1 205 ? 17.199 12.003 1.950 1.00 36.50 205 LEU A N 1
ATOM 1735 C CA . LEU A 1 205 ? 18.465 12.734 1.787 1.00 36.50 205 LEU A CA 1
ATOM 1736 C C . LEU A 1 205 ? 19.078 12.560 0.386 1.00 36.50 205 LEU A C 1
ATOM 1738 O O . LEU A 1 205 ? 19.634 13.514 -0.153 1.00 36.50 205 LEU A O 1
ATOM 1742 N N . LYS A 1 206 ? 18.940 11.384 -0.241 1.00 39.19 206 LYS A N 1
ATOM 1743 C CA . LYS A 1 206 ? 19.346 11.163 -1.642 1.00 39.19 206 LYS A CA 1
ATOM 1744 C C . LYS A 1 206 ? 18.494 11.978 -2.622 1.00 39.19 206 LYS A C 1
ATOM 1746 O O . LYS A 1 206 ? 19.057 12.588 -3.526 1.00 39.19 206 LYS A O 1
ATOM 1751 N N . ALA A 1 207 ? 17.181 12.067 -2.400 1.00 37.81 207 ALA A N 1
ATOM 1752 C CA . ALA A 1 207 ? 16.278 12.892 -3.210 1.00 37.81 207 ALA A CA 1
ATOM 1753 C C . ALA A 1 207 ? 16.573 14.404 -3.090 1.00 37.81 207 ALA A C 1
ATOM 1755 O O . ALA A 1 207 ? 16.519 15.135 -4.079 1.00 37.81 207 ALA A O 1
ATOM 1756 N N . LEU A 1 208 ? 16.956 14.876 -1.897 1.00 34.47 208 LEU A N 1
ATOM 1757 C CA . LEU A 1 208 ? 17.428 16.253 -1.682 1.00 34.47 208 LEU A CA 1
ATOM 1758 C C . LEU A 1 208 ? 18.750 16.535 -2.421 1.00 34.47 208 LEU A C 1
ATOM 1760 O O . LEU A 1 208 ? 18.905 17.603 -3.008 1.00 34.47 208 LEU A O 1
ATOM 1764 N N . ASN A 1 209 ? 19.661 15.559 -2.470 1.00 33.28 209 ASN A N 1
ATOM 1765 C CA . ASN A 1 209 ? 20.963 15.692 -3.132 1.00 33.28 209 ASN A CA 1
ATOM 1766 C C . ASN A 1 209 ? 20.866 15.705 -4.674 1.00 33.28 209 ASN A C 1
ATOM 1768 O O . ASN A 1 209 ? 21.658 16.375 -5.327 1.00 33.28 209 ASN A O 1
ATOM 1772 N N . GLU A 1 210 ? 19.880 15.030 -5.277 1.00 35.69 210 GLU A N 1
ATOM 1773 C CA . GLU A 1 210 ? 19.612 15.145 -6.726 1.00 35.69 210 GLU A CA 1
ATOM 1774 C C . GLU A 1 210 ? 19.025 16.518 -7.104 1.00 35.69 210 GLU A C 1
ATOM 1776 O O . GLU A 1 210 ? 19.252 17.010 -8.210 1.00 35.69 210 GLU A O 1
ATOM 1781 N N . THR A 1 211 ? 18.327 17.172 -6.169 1.00 36.97 211 THR A N 1
ATOM 1782 C CA . THR A 1 211 ? 17.673 18.472 -6.396 1.00 36.97 211 THR A CA 1
ATOM 1783 C C . THR A 1 211 ? 18.635 19.665 -6.207 1.00 36.97 211 THR A C 1
ATOM 1785 O O . THR A 1 211 ? 18.402 20.737 -6.763 1.00 36.97 211 THR A O 1
ATOM 1788 N N . GLU A 1 212 ? 19.758 19.497 -5.494 1.00 35.72 212 GLU A N 1
ATOM 1789 C CA . GLU A 1 212 ? 20.733 20.569 -5.194 1.00 35.72 212 GLU A CA 1
ATOM 1790 C C . GLU A 1 212 ? 21.924 20.694 -6.173 1.00 35.72 212 GLU A C 1
ATOM 1792 O O . GLU A 1 212 ? 22.759 21.586 -6.016 1.00 35.72 212 GLU A O 1
ATOM 1797 N N . ILE A 1 213 ? 22.008 19.894 -7.245 1.00 38.19 213 ILE A N 1
ATOM 1798 C CA . ILE A 1 213 ? 23.128 19.983 -8.217 1.00 38.19 213 ILE A CA 1
ATOM 1799 C C . ILE A 1 213 ? 23.003 21.188 -9.186 1.00 38.19 213 ILE A C 1
ATOM 1801 O O . ILE A 1 213 ? 23.840 21.402 -10.065 1.00 38.19 213 ILE A O 1
ATOM 1805 N N . LEU A 1 214 ? 22.027 22.082 -9.009 1.00 35.59 214 LEU A N 1
ATOM 1806 C CA . LEU A 1 214 ? 21.932 23.308 -9.805 1.00 35.59 214 LEU A CA 1
ATOM 1807 C C . LEU A 1 214 ? 22.619 24.505 -9.127 1.00 35.59 214 LEU A C 1
ATOM 1809 O O . LEU A 1 214 ? 22.114 25.093 -8.177 1.00 35.59 214 LEU A O 1
ATOM 1813 N N . LYS A 1 215 ? 23.714 24.939 -9.771 1.00 36.12 215 LYS A N 1
ATOM 1814 C CA . LYS A 1 215 ? 24.408 26.243 -9.652 1.00 36.12 215 LYS A CA 1
ATOM 1815 C C . LYS A 1 215 ? 25.548 26.351 -8.630 1.00 36.12 215 LYS A C 1
ATOM 1817 O O . LYS A 1 215 ? 25.620 27.296 -7.850 1.00 36.12 215 LYS A O 1
ATOM 1822 N N . GLY A 1 216 ? 26.544 25.475 -8.769 1.00 37.16 216 GLY A N 1
ATOM 1823 C CA . GLY A 1 216 ? 27.946 25.916 -8.864 1.00 37.16 216 GLY A CA 1
ATOM 1824 C C . GLY A 1 216 ? 28.532 26.768 -7.728 1.00 37.16 216 GLY A C 1
ATOM 1825 O O . GLY A 1 216 ? 29.391 27.605 -7.997 1.00 37.16 216 GLY A O 1
ATOM 1826 N N . LYS A 1 217 ? 28.127 26.576 -6.467 1.00 33.44 217 LYS A N 1
ATOM 1827 C CA . LYS A 1 217 ? 28.804 27.190 -5.312 1.00 33.44 217 LYS A CA 1
ATOM 1828 C C . LYS A 1 217 ? 29.052 26.155 -4.216 1.00 33.44 217 LYS A C 1
ATOM 1830 O O . LYS A 1 217 ? 28.119 25.623 -3.627 1.00 33.44 217 LYS A O 1
ATOM 1835 N N . LYS A 1 218 ? 30.336 25.887 -3.948 1.00 39.12 218 LYS A N 1
ATOM 1836 C CA . LYS A 1 218 ? 30.829 25.042 -2.849 1.00 39.12 218 LYS A CA 1
ATOM 1837 C C . LYS A 1 218 ? 30.235 25.503 -1.509 1.00 39.12 218 LYS A C 1
ATOM 1839 O O . LYS A 1 218 ? 30.619 26.548 -0.994 1.00 39.12 218 LYS A O 1
ATOM 1844 N N . LYS A 1 219 ? 29.375 24.677 -0.913 1.00 36.41 219 LYS A N 1
ATOM 1845 C CA . LYS A 1 219 ? 29.141 24.621 0.537 1.00 36.41 219 LYS A CA 1
ATOM 1846 C C . LYS A 1 219 ? 29.414 23.199 1.017 1.00 36.41 219 LYS A C 1
ATOM 1848 O O . LYS A 1 219 ? 28.520 22.403 1.258 1.00 36.41 219 LYS A O 1
ATOM 1853 N N . SER A 1 220 ? 30.690 22.869 1.126 1.00 45.25 220 SER A N 1
ATOM 1854 C CA . SER A 1 220 ? 31.160 21.676 1.821 1.00 45.25 220 SER A CA 1
ATOM 1855 C C . SER A 1 220 ? 31.568 22.102 3.227 1.00 45.25 220 SER A C 1
ATOM 1857 O O . SER A 1 220 ? 32.619 22.712 3.347 1.00 45.25 220 SER A O 1
ATOM 1859 N N . ILE A 1 221 ? 30.706 21.870 4.225 1.00 44.06 221 ILE A N 1
ATOM 1860 C CA . ILE A 1 221 ? 30.969 21.641 5.668 1.00 44.06 221 ILE A CA 1
ATOM 1861 C C . ILE A 1 221 ? 29.587 21.621 6.349 1.00 44.06 221 ILE A C 1
ATOM 1863 O O . ILE A 1 221 ? 29.078 22.653 6.765 1.00 44.06 221 ILE A O 1
ATOM 1867 N N . GLN A 1 222 ? 28.944 20.448 6.403 1.00 42.69 222 GLN A N 1
ATOM 1868 C CA . GLN A 1 222 ? 27.927 20.133 7.430 1.00 42.69 222 GLN A CA 1
ATOM 1869 C C . GLN A 1 222 ? 27.507 18.654 7.481 1.00 42.69 222 GLN A C 1
ATOM 1871 O O . GLN A 1 222 ? 26.761 18.275 8.372 1.00 42.69 222 GLN A O 1
ATOM 1876 N N . ILE A 1 223 ? 28.017 17.793 6.592 1.00 40.50 223 ILE A N 1
ATOM 1877 C CA . ILE A 1 223 ? 27.658 16.362 6.565 1.00 40.50 223 ILE A CA 1
ATOM 1878 C C . ILE A 1 223 ? 28.687 15.487 7.312 1.00 40.50 223 ILE A C 1
ATOM 1880 O O . ILE A 1 223 ? 28.309 14.554 8.014 1.00 40.50 223 ILE A O 1
ATOM 1884 N N . LEU A 1 224 ? 29.983 15.831 7.278 1.00 38.72 224 LEU A N 1
ATOM 1885 C CA . LEU A 1 224 ? 31.029 15.066 7.983 1.00 38.72 224 LEU A CA 1
ATOM 1886 C C . LEU A 1 224 ? 30.919 15.150 9.517 1.00 38.72 224 LEU A C 1
ATOM 1888 O O . LEU A 1 224 ? 31.239 14.186 10.202 1.00 38.72 224 LEU A O 1
ATOM 1892 N N . TYR A 1 225 ? 30.408 16.261 10.057 1.00 38.41 225 TYR A N 1
ATOM 1893 C CA . TYR A 1 225 ? 30.199 16.444 11.499 1.00 38.41 225 TYR A CA 1
ATOM 1894 C C . TYR A 1 225 ? 29.117 15.499 12.052 1.00 38.41 225 TYR A C 1
ATOM 1896 O O . TYR A 1 225 ? 29.298 14.899 13.110 1.00 38.41 225 TYR A O 1
ATOM 1904 N N . TYR A 1 226 ? 28.033 15.288 11.297 1.00 38.97 226 TYR A N 1
ATOM 1905 C CA . TYR A 1 226 ? 26.976 14.347 11.673 1.00 38.97 226 TYR A CA 1
ATOM 1906 C C . TYR A 1 226 ? 27.412 12.885 11.511 1.00 38.97 226 TYR A C 1
ATOM 1908 O O . TYR A 1 226 ? 27.097 12.073 12.375 1.00 38.97 226 TYR A O 1
ATOM 1916 N N . ILE A 1 227 ? 28.204 12.559 10.481 1.00 43.53 227 ILE A N 1
ATOM 1917 C CA . ILE A 1 227 ? 28.786 11.215 10.300 1.00 43.53 227 ILE A CA 1
ATOM 1918 C C . ILE A 1 227 ? 29.805 10.893 11.411 1.00 43.53 227 ILE A C 1
ATOM 1920 O O . ILE A 1 227 ? 29.851 9.766 11.898 1.00 43.53 227 ILE A O 1
ATOM 1924 N N . PHE A 1 228 ? 30.587 11.877 11.864 1.00 41.38 228 PHE A N 1
ATOM 1925 C CA . PHE A 1 228 ? 31.555 11.710 12.952 1.00 41.38 228 PHE A CA 1
ATOM 1926 C C . PHE A 1 228 ? 30.874 11.504 14.316 1.00 41.38 228 PHE A C 1
ATOM 1928 O O . PHE A 1 228 ? 31.216 10.570 15.038 1.00 41.38 228 PHE A O 1
ATOM 1935 N N . ILE A 1 229 ? 29.842 12.296 14.641 1.00 43.50 229 ILE A N 1
ATOM 1936 C CA . ILE A 1 229 ? 29.027 12.085 15.854 1.00 43.50 229 ILE A CA 1
ATOM 1937 C C . ILE A 1 229 ? 28.298 10.729 15.811 1.00 43.50 229 ILE A C 1
ATOM 1939 O O . ILE A 1 229 ? 28.161 10.076 16.847 1.00 43.50 229 ILE A O 1
ATOM 1943 N N . TYR A 1 230 ? 27.880 10.279 14.624 1.00 41.06 230 TYR A N 1
ATOM 1944 C CA . TYR A 1 230 ? 27.268 8.966 14.394 1.00 41.06 230 TYR A CA 1
ATOM 1945 C C . TYR A 1 230 ? 28.251 7.806 14.645 1.00 41.06 230 TYR A C 1
ATOM 1947 O O . TYR A 1 230 ? 27.910 6.854 15.341 1.00 41.06 230 TYR A O 1
ATOM 1955 N N . GLN A 1 231 ? 29.501 7.916 14.177 1.00 41.12 231 GLN A N 1
ATOM 1956 C CA . GLN A 1 231 ? 30.560 6.916 14.394 1.00 41.12 231 GLN A CA 1
ATOM 1957 C C . GLN A 1 231 ? 31.025 6.846 15.862 1.00 41.12 231 GLN A C 1
ATOM 1959 O O . GLN A 1 231 ? 31.296 5.761 16.371 1.00 41.12 231 GLN A O 1
ATOM 1964 N N . CYS A 1 232 ? 31.064 7.976 16.578 1.00 36.03 232 CYS A N 1
ATOM 1965 C CA . CYS A 1 232 ? 31.449 8.011 17.994 1.00 36.03 232 CYS A CA 1
ATOM 1966 C C . CYS A 1 232 ? 30.377 7.458 18.956 1.00 36.03 232 CYS A C 1
ATOM 1968 O O . CYS A 1 232 ? 30.710 7.117 20.089 1.00 36.03 232 CYS A O 1
ATOM 1970 N N . ARG A 1 233 ? 29.104 7.358 18.541 1.00 36.59 233 ARG A N 1
ATOM 1971 C CA . ARG A 1 233 ? 27.997 6.878 19.395 1.00 36.59 233 ARG A CA 1
ATOM 1972 C C . ARG A 1 233 ? 27.843 5.351 19.437 1.00 36.59 233 ARG A C 1
ATOM 1974 O O . ARG A 1 233 ? 27.217 4.852 20.365 1.00 36.59 233 ARG A O 1
ATOM 1981 N N . ILE A 1 234 ? 28.446 4.610 18.503 1.00 36.22 234 ILE A N 1
ATOM 1982 C CA . ILE A 1 234 ? 28.375 3.132 18.402 1.00 36.22 234 ILE A CA 1
ATOM 1983 C C . ILE A 1 234 ? 29.508 2.459 19.225 1.00 36.22 234 ILE A C 1
ATOM 1985 O O . ILE A 1 234 ? 30.124 1.472 18.834 1.00 36.22 234 ILE A O 1
ATOM 1989 N N . GLY A 1 235 ? 29.850 3.007 20.392 1.00 38.34 235 GLY A N 1
ATOM 1990 C CA . GLY A 1 235 ? 30.951 2.497 21.215 1.00 38.34 235 GLY A CA 1
ATOM 1991 C C . GLY A 1 235 ? 30.541 1.386 22.188 1.00 38.34 235 GLY A C 1
ATOM 1992 O O . GLY A 1 235 ? 29.927 1.706 23.198 1.00 38.34 235 GLY A O 1
ATOM 1993 N N . ILE A 1 236 ? 30.931 0.129 21.895 1.00 39.69 236 ILE A N 1
ATOM 1994 C CA . ILE A 1 236 ? 31.449 -0.975 22.767 1.00 39.69 236 ILE A CA 1
ATOM 1995 C C . ILE A 1 236 ? 31.262 -2.303 21.989 1.00 39.69 236 ILE A C 1
ATOM 1997 O O . ILE A 1 236 ? 30.143 -2.596 21.591 1.00 39.69 236 ILE A O 1
ATOM 2001 N N . GLN A 1 237 ? 32.209 -3.222 21.740 1.00 36.75 237 GLN A N 1
ATOM 2002 C CA . GLN A 1 237 ? 33.665 -3.446 21.908 1.00 36.75 237 GLN A CA 1
ATOM 2003 C C . GLN A 1 237 ? 33.963 -4.761 21.118 1.00 36.75 237 GLN A C 1
ATOM 2005 O O . GLN A 1 237 ? 33.066 -5.585 20.999 1.00 36.75 237 GLN A O 1
ATOM 2010 N N . MET A 1 238 ? 35.142 -5.172 20.633 1.00 35.38 238 MET A N 1
ATOM 2011 C CA . MET A 1 238 ? 36.472 -4.624 20.318 1.00 35.38 238 MET A CA 1
ATOM 2012 C C . MET A 1 238 ? 37.244 -5.831 19.712 1.00 35.38 238 MET A C 1
ATOM 2014 O O . MET A 1 238 ? 37.144 -6.929 20.248 1.00 35.38 238 MET A O 1
ATOM 2018 N N . LYS A 1 239 ? 37.937 -5.770 18.571 1.00 36.31 239 LYS A N 1
ATOM 2019 C CA . LYS A 1 239 ? 39.401 -5.592 18.438 1.00 36.31 239 LYS A CA 1
ATOM 2020 C C . LYS A 1 239 ? 39.739 -5.986 16.994 1.00 36.31 239 LYS A C 1
ATOM 2022 O O . LYS A 1 239 ? 39.770 -7.169 16.723 1.00 36.31 239 LYS A O 1
ATOM 2027 N N . PHE A 1 240 ? 39.935 -5.034 16.087 1.00 35.78 240 PHE A N 1
ATOM 2028 C CA . PHE A 1 240 ? 40.752 -5.200 14.861 1.00 35.78 240 PHE A CA 1
ATOM 2029 C C . PHE A 1 240 ? 40.841 -3.889 14.060 1.00 35.78 240 PHE A C 1
ATOM 2031 O O . PHE A 1 240 ? 41.749 -3.722 13.258 1.00 35.78 240 PHE A O 1
ATOM 2038 N N . VAL A 1 241 ? 39.961 -2.915 14.321 1.00 40.16 241 VAL A N 1
ATOM 2039 C CA . VAL A 1 241 ? 39.824 -1.718 13.464 1.00 40.16 241 VAL A CA 1
ATOM 2040 C C . VAL A 1 241 ? 40.621 -0.493 13.960 1.00 40.16 241 VAL A C 1
ATOM 2042 O O . VAL A 1 241 ? 40.836 0.456 13.212 1.00 40.16 241 VAL A O 1
ATOM 2045 N N . LEU A 1 242 ? 41.153 -0.512 15.190 1.00 36.22 242 LEU A N 1
ATOM 2046 C CA . LEU A 1 242 ? 41.883 0.637 15.759 1.00 36.22 242 LEU A CA 1
ATOM 2047 C C . LEU A 1 242 ? 43.187 0.977 15.013 1.00 36.22 242 LEU A C 1
ATOM 2049 O O . LEU A 1 242 ? 43.549 2.146 14.947 1.00 36.22 242 LEU A O 1
ATOM 2053 N N . GLY A 1 243 ? 43.865 -0.007 14.412 1.00 38.91 243 GLY A N 1
ATOM 2054 C CA . GLY A 1 243 ? 45.104 0.240 13.662 1.00 38.91 243 GLY A CA 1
ATOM 2055 C C . GLY A 1 243 ? 44.876 1.029 12.370 1.00 38.91 243 GLY A C 1
ATOM 2056 O O . GLY A 1 243 ? 45.623 1.957 12.076 1.00 38.91 243 GLY A O 1
ATOM 2057 N N . GLN A 1 244 ? 43.803 0.718 11.638 1.00 43.38 244 GLN A N 1
ATOM 2058 C CA . GLN A 1 244 ? 43.511 1.349 10.348 1.00 43.38 244 GLN A CA 1
ATOM 2059 C C . GLN A 1 244 ? 43.004 2.787 10.521 1.00 43.38 244 GLN A C 1
ATOM 2061 O O . GLN A 1 244 ? 43.439 3.691 9.816 1.00 43.38 244 GLN A O 1
ATOM 2066 N N . ILE A 1 245 ? 42.163 3.019 11.536 1.00 43.25 245 ILE A N 1
ATOM 2067 C CA . ILE A 1 245 ? 41.592 4.342 11.832 1.00 43.25 245 ILE A CA 1
ATOM 2068 C C . ILE A 1 245 ? 42.674 5.337 12.280 1.00 43.25 245 ILE A C 1
ATOM 2070 O O . ILE A 1 245 ? 42.627 6.507 11.904 1.00 43.25 245 ILE A O 1
ATOM 2074 N N . VAL A 1 246 ? 43.676 4.890 13.049 1.00 44.59 246 VAL A N 1
ATOM 2075 C CA . VAL A 1 246 ? 44.804 5.749 13.453 1.00 44.59 246 VAL A CA 1
ATOM 2076 C C . VAL A 1 246 ? 45.685 6.094 12.246 1.00 44.59 246 VAL A C 1
ATOM 2078 O O . VAL A 1 246 ? 46.099 7.246 12.105 1.00 44.59 246 VAL A O 1
ATOM 2081 N N . GLN A 1 247 ? 45.909 5.139 11.338 1.00 43.56 247 GLN A N 1
ATOM 2082 C CA . GLN A 1 247 ? 46.659 5.362 10.099 1.00 43.56 247 GLN A CA 1
ATOM 2083 C C . GLN A 1 247 ? 45.950 6.373 9.179 1.00 43.56 247 GLN A C 1
ATOM 2085 O O . GLN A 1 247 ? 46.573 7.312 8.679 1.00 43.56 247 GLN A O 1
ATOM 2090 N N . ASP A 1 248 ? 44.633 6.229 9.014 1.00 46.50 248 ASP A N 1
ATOM 2091 C CA . ASP A 1 248 ? 43.815 7.096 8.163 1.00 46.50 248 ASP A CA 1
ATOM 2092 C C . ASP A 1 248 ? 43.657 8.503 8.758 1.00 46.50 248 ASP A C 1
ATOM 2094 O O . ASP A 1 248 ? 43.685 9.496 8.025 1.00 46.50 248 ASP A O 1
ATOM 2098 N N . TYR A 1 249 ? 43.595 8.624 10.087 1.00 47.44 249 TYR A N 1
ATOM 2099 C CA . TYR A 1 249 ? 43.604 9.917 10.773 1.00 47.44 249 TYR A CA 1
ATOM 2100 C C . TYR A 1 249 ? 44.940 10.652 10.599 1.00 47.44 249 TYR A C 1
ATOM 2102 O O . TYR A 1 249 ? 44.950 11.845 10.290 1.00 47.44 249 TYR A O 1
ATOM 2110 N N . HIS A 1 250 ? 46.073 9.954 10.727 1.00 48.78 250 HIS A N 1
ATOM 2111 C CA . HIS A 1 250 ? 47.388 10.557 10.494 1.00 48.78 250 HIS A CA 1
ATOM 2112 C C . HIS A 1 250 ? 47.599 10.959 9.029 1.00 48.78 250 HIS A C 1
ATOM 2114 O O . HIS A 1 250 ? 48.120 12.046 8.776 1.00 48.78 250 HIS A O 1
ATOM 2120 N N . ASN A 1 251 ? 47.130 10.151 8.072 1.00 44.00 251 ASN A N 1
ATOM 2121 C CA . ASN A 1 251 ? 47.176 10.487 6.647 1.00 44.00 251 ASN A CA 1
ATOM 2122 C C . ASN A 1 251 ? 46.311 11.711 6.321 1.00 44.00 251 ASN A C 1
ATOM 2124 O O . ASN A 1 251 ? 46.766 12.628 5.642 1.00 44.00 251 ASN A O 1
ATOM 2128 N N . THR A 1 252 ? 45.097 11.774 6.871 1.00 43.81 252 THR A N 1
ATOM 2129 C CA . THR A 1 252 ? 44.180 12.904 6.659 1.00 43.81 252 THR A CA 1
ATOM 2130 C C . THR A 1 252 ? 44.713 14.188 7.302 1.00 43.81 252 THR A C 1
ATOM 2132 O O . THR A 1 252 ? 44.648 15.258 6.699 1.00 43.81 252 THR A O 1
ATOM 2135 N N . LYS A 1 253 ? 45.314 14.095 8.496 1.00 43.16 253 LYS A N 1
ATOM 2136 C CA . LYS A 1 253 ? 45.946 15.235 9.176 1.00 43.16 253 LYS A CA 1
ATOM 2137 C C . LYS A 1 253 ? 47.177 15.751 8.423 1.00 43.16 253 LYS A C 1
ATOM 2139 O O . LYS A 1 253 ? 47.362 16.962 8.360 1.00 43.16 253 LYS A O 1
ATOM 2144 N N . ARG A 1 254 ? 47.980 14.863 7.820 1.00 45.94 254 ARG A N 1
ATOM 2145 C CA . ARG A 1 254 ? 49.139 15.249 6.998 1.00 45.94 254 ARG A CA 1
ATOM 2146 C C . ARG A 1 254 ? 48.711 15.980 5.724 1.00 45.94 254 ARG A C 1
ATOM 2148 O O . ARG A 1 254 ? 49.242 17.041 5.435 1.00 45.94 254 ARG A O 1
ATOM 2155 N N . ILE A 1 255 ? 47.688 15.469 5.034 1.00 42.81 255 ILE A N 1
ATOM 2156 C CA . ILE A 1 255 ? 47.130 16.093 3.821 1.00 42.81 255 ILE A CA 1
ATOM 2157 C C . ILE A 1 255 ? 46.551 17.486 4.123 1.00 42.81 255 ILE A C 1
ATOM 2159 O O . ILE A 1 255 ? 46.702 18.404 3.327 1.00 42.81 255 ILE A O 1
ATOM 2163 N N . LEU A 1 256 ? 45.925 17.678 5.288 1.00 36.69 256 LEU A N 1
ATOM 2164 C CA . LEU A 1 256 ? 45.375 18.979 5.688 1.00 36.69 256 LEU A CA 1
ATOM 2165 C C . LEU A 1 256 ? 46.445 20.004 6.099 1.00 36.69 256 LEU A C 1
ATOM 2167 O O . LEU A 1 256 ? 46.205 21.197 5.954 1.00 36.69 256 LEU A O 1
ATOM 2171 N N . GLN A 1 257 ? 47.610 19.564 6.583 1.00 41.94 257 GLN A N 1
ATOM 2172 C CA . GLN A 1 257 ? 48.746 20.444 6.896 1.00 41.94 257 GLN A CA 1
ATOM 2173 C C . GLN A 1 257 ? 49.570 20.835 5.661 1.00 41.94 257 GLN A C 1
ATOM 2175 O O . GLN A 1 257 ? 50.326 21.791 5.730 1.00 41.94 257 GLN A O 1
ATOM 2180 N N . GLU A 1 258 ? 49.421 20.122 4.543 1.00 42.06 258 GLU A N 1
ATOM 2181 C CA . GLU A 1 258 ? 50.039 20.470 3.253 1.00 42.06 258 GLU A CA 1
ATOM 2182 C C . GLU A 1 258 ? 49.161 21.422 2.410 1.00 42.06 258 GLU A C 1
ATOM 2184 O O . GLU A 1 258 ? 49.608 21.929 1.383 1.00 42.06 258 GLU A O 1
ATOM 2189 N N . ILE A 1 259 ? 47.910 21.664 2.827 1.00 43.03 259 ILE A N 1
ATOM 2190 C CA . ILE A 1 259 ? 46.916 22.494 2.115 1.00 43.03 259 ILE A CA 1
ATOM 2191 C C . ILE A 1 259 ? 46.715 23.879 2.779 1.00 43.03 259 ILE A C 1
ATOM 2193 O O . ILE A 1 259 ? 46.055 24.743 2.198 1.00 43.03 259 ILE A O 1
ATOM 2197 N N . ILE A 1 260 ? 47.296 24.116 3.961 1.00 40.53 260 ILE A N 1
ATOM 2198 C CA . ILE A 1 260 ? 47.308 25.406 4.682 1.00 40.53 260 ILE A CA 1
ATOM 2199 C C . ILE A 1 260 ? 48.731 25.954 4.678 1.00 40.53 260 ILE A C 1
ATOM 2201 O O . ILE A 1 260 ? 48.884 27.162 4.396 1.00 40.53 260 ILE A O 1
#

Sequence (260 aa):
MKLFNFLQKQTSNEHHIIYSNKDEYHGEMKDNMKHGKGVYKFTNGNRYEGEWQFNEKHGNGKYFYNSGELYIGQWQHNKKNGHGQHFGIYGDRYVGQWVNNCKHGRGTIYYTENSIYSGEFFENKKHGPGYYYNSNTRELTYQLYDNDKLKEQKIVHEYPVEFENVFSAFLARDNNIKHPQELPNNKQLEELHQIQQETHGIEKLKALNETEILKGKKKSIQILYYIFIYQCRIGIQMKFVLGQIVQDYHNTKRILQEII

Secondary structure (DSSP, 8-state):
-------------EEEEE-TTS-EEEEEEETTEEEEEEEEE-TTS-EEEEEEETTEEEEEEEEE-TTS-EEEEEEETTEEEEEEEEE-TTS-EEEEEEETTEEEEEEEEE-TTS-EEEEEEETTEEEEEEEEE-TTT--EEEEEEETTEEEEEEE-SS--HHHHHHHHTTSTT-TT---SSPPSPTHHHHHHHHHHHHHHHHHHHHHHHHHS-SS------SSHHHHHHHHHHS----SSSHHHHHHHHHHHHHHHHS--

Mean predicted aligned error: 16.55 Å

Foldseek 3Di:
DDPDDPPPPPDDCWDWDQDPQRKIKTGHDDPNEQAQWIKIADPQGKIKTAGDDRNEGAQWIWIQDPLRKIKTAGDDRNFQAAWIKIADPLGKIKTAGDDRNFGAQWIKIQDPQRKIKTAGDDRNFGAAWIWIADPVVRWIWIFHDDRNDTDDIDTDPDDDPVCCVVCVLPCPPPPPDDDPDDDDDPPVSVVVVVVVVVVVVVVVVVVVVVVPPPDDDDDPDDPVVVVVVVVVVPDDDDDDCPVVVVVVVVVVVVVVVVVD

Radius of gyration: 25.06 Å; Cα contacts (8 Å, |Δi|>4): 398; chains: 1; bounding box: 74×46×59 Å

Nearest PDB structures (foldseek):
  6t4d-assembly1_A-2  TM=9.608E-01  e=3.011E-14  Plasmodium falciparum
  8j07-assembly1_d  TM=9.574E-01  e=2.332E-13  Homo sapiens
  7jrj-assembly1_F  TM=9.549E-01  e=1.399E-11  Chlamydomonas reinhardtii
  6t69-assembly1_A-2  TM=6.047E-01  e=1.082E-14  Toxoplasma gondii VEG
  6t68-assembly1_B  TM=6.091E-01  e=3.400E-13  Trypanosoma brucei

Solvent-accessible surface area (backbone atoms only — not comparable to full-atom values): 14708 Å² total; per-residue (Å²): 139,81,86,74,79,78,75,75,72,90,72,71,67,60,44,80,46,76,45,97,83,60,27,36,37,43,27,29,52,50,97,95,23,40,22,49,53,36,37,39,41,42,71,82,56,29,35,39,42,28,29,28,50,83,65,24,42,20,52,55,33,39,38,40,40,60,82,64,28,39,36,43,32,27,26,46,84,67,23,39,32,47,54,35,36,38,38,46,72,80,61,29,33,40,43,31,30,27,50,81,67,21,42,21,51,56,34,34,40,41,42,69,80,63,24,37,39,39,30,31,26,50,82,64,23,43,20,48,58,31,38,37,38,39,57,86,80,70,44,40,26,42,35,33,27,58,72,63,42,77,76,46,76,45,81,48,95,70,83,56,74,87,48,45,73,67,40,60,81,65,46,85,78,55,95,84,68,90,74,94,65,91,74,82,66,67,70,63,61,52,53,58,54,51,52,56,56,49,51,59,52,50,53,53,52,51,55,52,55,70,69,62,74,76,75,94,67,92,82,89,86,73,62,67,63,56,53,49,56,55,63,66,67,73,77,83,87,88,90,81,62,70,66,58,54,54,51,51,51,54,53,52,53,50,57,56,65,75,75,110

InterPro domains:
  IPR003409 MORN repeat [PF02493] (25-47)
  IPR003409 MORN repeat [PF02493] (48-68)
  IPR003409 MORN repeat [PF02493] (71-84)
  IPR003409 MORN repeat [PF02493] (94-112)
  IPR003409 MORN repeat [PF02493] (117-133)
  IPR003409 MORN repeat [SM00698] (23-44)
  IPR003409 MORN repeat [SM00698] (46-67)
  IPR003409 MORN repeat [SM00698] (69-90)
  IPR003409 MORN repeat [SM00698] (92-113)
  IPR003409 MORN repeat [SM00698] (115-136)
  IPR052472 MORN repeat-containing protein 3 [PTHR46511] (42-113)